Protein AF-A0A1H0G1H6-F1 (afdb_monomer_lite)

Foldseek 3Di:
DPPVVVVVVVVVVVVVVVVVVVVVVVVVVCVVVVVDVDDDDDDDVVVVVVVVVVVVVVVVVVVVVVCVVDVDPPCVDPPPDPPPVVVVVLVVLVVLLVVLVVLLVVCVVVVVCVDPLSVLLNLLSVLSNVLSVLLNLLSVLVPDPQWDFPPPPDPPTDIGGDPPSVVSSVSNVVSPPSCPRNVSSVVSNVSSVVSVVVVVVVVD

Secondary structure (DSSP, 8-state):
--HHHHHHHHHHHHHHHHHHHHHHHHHHHHHHTT--SS------HHHHHHHHHHHHHHHHHHHHHHHHHS----TTS----TTHHHHHHHHHHHHHHHHHHHHHHHHHHTTGGGSHHHHHHHHHHHHHHHHHHHHHHHHHHHTSTTEEEETTTSTT-EEEEPTT-HHHHHHHHHHT-GGGTHHHHHHHHHHHHHHHHHHHHHT-

Radius of gyration: 29.31 Å; chains: 1; bounding box: 70×42×80 Å

Structure (mmCIF, N/CA/C/O backbone):
data_AF-A0A1H0G1H6-F1
#
_entry.id   AF-A0A1H0G1H6-F1
#
loop_
_atom_site.group_PDB
_atom_site.id
_atom_site.type_symbol
_atom_site.label_atom_id
_atom_site.label_alt_id
_atom_site.label_comp_id
_atom_site.label_asym_id
_atom_site.label_entity_id
_atom_site.label_seq_id
_atom_site.pdbx_PDB_ins_code
_atom_site.Cartn_x
_atom_site.Cartn_y
_atom_site.Cartn_z
_atom_site.occupancy
_atom_site.B_iso_or_equiv
_atom_site.auth_seq_id
_atom_site.auth_comp_id
_atom_site.auth_asym_id
_atom_site.auth_atom_id
_atom_site.pdbx_PDB_model_num
ATOM 1 N N . MET A 1 1 ? 32.827 -20.667 -0.570 1.00 47.66 1 MET A N 1
ATOM 2 C CA . MET A 1 1 ? 33.587 -20.731 0.699 1.00 47.66 1 MET A CA 1
ATOM 3 C C . MET A 1 1 ? 34.367 -19.442 1.026 1.00 47.66 1 MET A C 1
ATOM 5 O O . MET A 1 1 ? 34.904 -19.376 2.108 1.00 47.66 1 MET A O 1
ATOM 9 N N . TYR A 1 2 ? 34.357 -18.380 0.198 1.00 46.75 2 TYR A N 1
ATOM 10 C CA . TYR A 1 2 ? 35.190 -17.173 0.420 1.00 46.75 2 TYR A CA 1
ATOM 11 C C . TYR A 1 2 ? 34.506 -15.962 1.100 1.00 46.75 2 TYR A C 1
ATOM 13 O O . TYR A 1 2 ? 35.185 -15.057 1.570 1.00 46.75 2 TYR A O 1
ATOM 21 N N . VAL A 1 3 ? 33.169 -15.915 1.178 1.00 47.62 3 VAL A N 1
ATOM 22 C CA . VAL A 1 3 ? 32.441 -14.714 1.658 1.00 47.62 3 VAL A CA 1
ATOM 23 C C . VAL A 1 3 ? 32.333 -14.650 3.189 1.00 47.62 3 VAL A C 1
ATOM 25 O O . VAL A 1 3 ? 32.357 -13.567 3.770 1.00 47.62 3 VAL A O 1
ATOM 28 N N . LYS A 1 4 ? 32.252 -15.806 3.863 1.00 45.56 4 LYS A N 1
ATOM 29 C CA . LYS A 1 4 ? 32.141 -15.865 5.331 1.00 45.56 4 LYS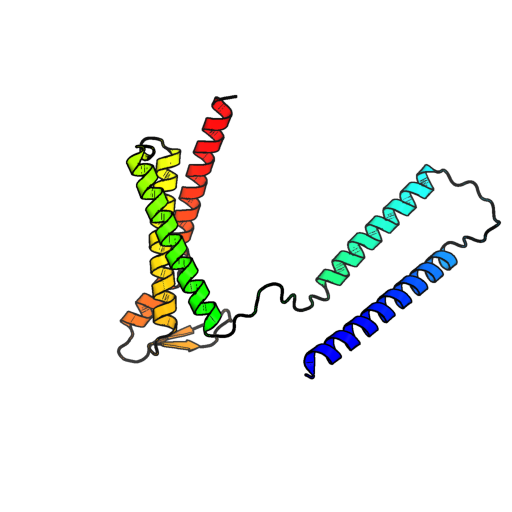 A CA 1
ATOM 30 C C . LYS A 1 4 ? 33.425 -15.401 6.021 1.00 45.56 4 LYS A C 1
ATOM 32 O O . LYS A 1 4 ? 33.346 -14.656 6.994 1.00 45.56 4 LYS A O 1
ATOM 37 N N . ASP A 1 5 ? 34.582 -15.760 5.471 1.00 44.28 5 ASP A N 1
ATOM 38 C CA . ASP A 1 5 ? 35.879 -15.431 6.069 1.00 44.28 5 ASP A CA 1
ATOM 39 C C . ASP A 1 5 ? 36.209 -13.936 5.934 1.00 44.28 5 ASP A C 1
ATOM 41 O O . ASP A 1 5 ? 36.705 -13.323 6.879 1.00 44.28 5 ASP A O 1
ATOM 45 N N . ALA A 1 6 ? 35.827 -13.309 4.813 1.00 46.91 6 ALA A N 1
ATOM 46 C CA . ALA A 1 6 ? 35.980 -11.867 4.595 1.00 46.91 6 ALA A CA 1
ATOM 47 C C . ALA A 1 6 ? 35.071 -11.016 5.507 1.00 46.91 6 ALA A C 1
ATOM 49 O O . ALA A 1 6 ? 35.474 -9.946 5.973 1.00 46.91 6 ALA A O 1
ATOM 50 N N . LEU A 1 7 ? 33.857 -11.497 5.801 1.00 51.19 7 LEU A N 1
ATOM 51 C CA . LEU A 1 7 ? 32.950 -10.873 6.772 1.00 51.19 7 LEU A CA 1
ATOM 52 C C . LEU A 1 7 ? 33.478 -11.008 8.206 1.00 51.19 7 LEU A C 1
ATOM 54 O O . LEU A 1 7 ? 33.434 -10.044 8.969 1.00 51.19 7 LEU A O 1
ATOM 58 N N . TYR A 1 8 ? 34.023 -12.174 8.560 1.00 47.81 8 TYR A N 1
ATOM 59 C CA . TYR A 1 8 ? 34.565 -12.426 9.896 1.00 47.81 8 TYR A CA 1
ATOM 60 C C . TYR A 1 8 ? 35.828 -11.597 10.181 1.00 47.81 8 TYR A C 1
ATOM 62 O O . TYR A 1 8 ? 35.988 -11.080 11.290 1.00 47.81 8 TYR A O 1
ATOM 70 N N . LEU A 1 9 ? 36.695 -11.406 9.176 1.00 52.31 9 LEU A N 1
ATOM 71 C CA . LEU A 1 9 ? 37.872 -10.536 9.289 1.00 52.31 9 LEU A CA 1
ATOM 72 C C . LEU A 1 9 ? 37.480 -9.065 9.501 1.00 52.31 9 LEU A C 1
ATOM 74 O O . LEU A 1 9 ? 38.024 -8.413 10.392 1.00 52.31 9 LEU A O 1
ATOM 78 N N . ASN A 1 10 ? 36.497 -8.567 8.743 1.00 57.78 10 ASN A N 1
ATOM 79 C CA . ASN A 1 10 ? 36.007 -7.191 8.869 1.00 57.78 10 ASN A CA 1
ATOM 80 C C . ASN A 1 10 ? 35.332 -6.924 10.222 1.00 57.78 10 ASN A C 1
ATOM 82 O O . ASN A 1 10 ? 35.523 -5.860 10.805 1.00 57.78 10 ASN A O 1
ATOM 86 N N . LEU A 1 11 ? 34.580 -7.890 10.758 1.00 52.41 11 LEU A N 1
ATOM 87 C CA . LEU A 1 11 ? 33.962 -7.788 12.086 1.00 52.41 11 LEU A CA 1
ATOM 88 C C . LEU A 1 11 ? 35.003 -7.746 13.210 1.00 52.41 11 LEU A C 1
ATOM 90 O O . LEU A 1 11 ? 34.863 -6.955 14.142 1.00 52.41 11 LEU A O 1
ATOM 94 N N . LYS A 1 12 ? 36.071 -8.548 13.117 1.00 58.78 12 LYS A N 1
ATOM 95 C CA . LYS A 1 12 ? 37.179 -8.502 14.084 1.00 58.78 12 LYS A CA 1
ATOM 96 C C . LYS A 1 12 ? 37.947 -7.185 14.021 1.00 58.78 12 LYS A C 1
ATOM 98 O O . LYS A 1 12 ? 38.215 -6.610 15.072 1.00 58.78 12 LYS A O 1
ATOM 103 N N . GLN A 1 13 ? 38.258 -6.696 12.820 1.00 60.59 13 GLN A N 1
ATOM 104 C CA . GLN A 1 13 ? 38.938 -5.411 12.637 1.00 60.59 13 GLN A CA 1
ATOM 105 C C . GLN A 1 13 ? 38.083 -4.241 13.131 1.00 60.59 13 GLN A C 1
ATOM 107 O O . GLN A 1 13 ? 38.593 -3.362 13.817 1.00 60.59 13 GLN A O 1
ATOM 112 N N . PHE A 1 14 ? 36.775 -4.261 12.862 1.00 54.81 14 PHE A N 1
ATOM 113 C CA . PHE A 1 14 ? 35.851 -3.244 13.359 1.00 54.81 14 PHE A CA 1
ATOM 114 C C . PHE A 1 14 ? 35.732 -3.267 14.887 1.00 54.81 14 PHE A C 1
ATOM 116 O O . PHE A 1 14 ? 35.799 -2.212 15.509 1.00 54.81 14 PHE A O 1
ATOM 123 N N . ASN A 1 15 ? 35.620 -4.448 15.506 1.00 54.81 15 ASN A N 1
ATOM 124 C CA . ASN A 1 15 ? 35.591 -4.560 16.966 1.00 54.81 15 ASN A CA 1
ATOM 125 C C . ASN A 1 15 ? 36.906 -4.107 17.607 1.00 54.81 15 ASN A C 1
ATOM 127 O O . ASN A 1 15 ? 36.865 -3.428 18.626 1.00 54.81 15 ASN A O 1
ATOM 131 N N . GLN A 1 16 ? 38.062 -4.435 17.019 1.00 60.62 16 GLN A N 1
ATOM 132 C CA . GLN A 1 16 ? 39.345 -3.933 17.514 1.00 60.62 16 GLN A CA 1
ATOM 133 C C . GLN A 1 16 ? 39.430 -2.412 17.411 1.00 60.62 16 GLN A C 1
ATOM 135 O O . GLN A 1 16 ? 39.752 -1.779 18.408 1.00 60.62 16 GLN A O 1
ATOM 140 N N . LEU A 1 17 ? 39.076 -1.834 16.259 1.00 55.62 17 LEU A N 1
ATOM 141 C CA . LEU A 1 17 ? 39.088 -0.385 16.061 1.00 55.62 17 LEU A CA 1
ATOM 142 C C . LEU A 1 17 ? 38.123 0.313 17.029 1.00 55.62 17 LEU A C 1
ATOM 144 O O . LEU A 1 17 ? 38.466 1.324 17.629 1.00 55.62 17 LEU A O 1
ATOM 148 N N . PHE A 1 18 ? 36.926 -0.238 17.235 1.00 52.94 18 PHE A N 1
ATOM 149 C CA . PHE A 1 18 ? 35.952 0.311 18.176 1.00 52.94 18 PHE A CA 1
ATOM 150 C C . PHE A 1 18 ? 36.465 0.272 19.623 1.00 52.94 18 PHE A C 1
ATOM 152 O O . PHE A 1 18 ? 36.338 1.261 20.340 1.00 52.94 18 PHE A O 1
ATOM 159 N N . LEU A 1 19 ? 37.087 -0.835 20.041 1.00 56.69 19 LEU A N 1
ATOM 160 C CA . LEU A 1 19 ? 37.645 -0.981 21.387 1.00 56.69 19 LEU A CA 1
ATOM 161 C C . LEU A 1 19 ? 38.859 -0.073 21.618 1.00 56.69 19 LEU A C 1
ATOM 163 O O . LEU A 1 19 ? 38.944 0.533 22.684 1.00 56.69 19 LEU A O 1
ATOM 167 N N . THR A 1 20 ? 39.757 0.081 20.638 1.00 57.62 20 THR A N 1
ATOM 168 C CA . THR A 1 20 ? 40.908 0.994 20.759 1.00 57.62 20 THR A CA 1
ATOM 169 C C . THR A 1 20 ? 40.456 2.447 20.808 1.00 57.62 20 THR A C 1
ATOM 171 O O . THR A 1 20 ? 40.866 3.175 21.703 1.00 57.62 20 THR A O 1
ATOM 174 N N . THR A 1 21 ? 39.526 2.850 19.936 1.00 59.50 21 THR A N 1
ATOM 175 C CA . THR A 1 21 ? 39.004 4.228 19.927 1.00 59.50 21 THR A CA 1
ATOM 176 C C . THR A 1 21 ? 38.244 4.542 21.220 1.00 59.50 21 THR A C 1
ATOM 178 O O . THR A 1 21 ? 38.326 5.652 21.742 1.00 59.50 21 THR A O 1
ATOM 181 N N . HIS A 1 22 ? 37.523 3.562 21.780 1.00 61.12 22 HIS A N 1
ATOM 182 C CA . HIS A 1 22 ? 36.839 3.728 23.061 1.00 61.12 22 HIS A CA 1
ATOM 183 C C . HIS A 1 22 ? 37.835 3.839 24.225 1.00 61.12 22 HIS A C 1
ATOM 185 O O . HIS A 1 22 ? 37.645 4.698 25.085 1.00 61.12 22 HIS A O 1
ATOM 191 N N . GLN A 1 23 ? 38.893 3.024 24.262 1.00 65.19 23 GLN A N 1
ATOM 192 C CA . GLN A 1 23 ? 39.910 3.096 25.314 1.00 65.19 23 GLN A CA 1
ATOM 193 C C . GLN A 1 23 ? 40.686 4.418 25.252 1.00 65.19 23 GLN A C 1
ATOM 195 O O . GLN A 1 23 ? 40.773 5.113 26.257 1.00 65.19 23 GLN A O 1
ATOM 200 N N . GLU A 1 24 ? 41.124 4.836 24.063 1.00 66.25 24 GLU A N 1
ATOM 201 C CA . GLU A 1 24 ? 41.807 6.120 23.860 1.00 66.25 24 GLU A CA 1
ATOM 202 C C . GLU A 1 24 ? 40.911 7.310 24.227 1.00 66.25 24 GLU A C 1
ATOM 204 O O . GLU A 1 24 ? 41.376 8.285 24.814 1.00 66.25 24 GLU A O 1
ATOM 209 N N . SER A 1 25 ? 39.605 7.224 23.947 1.00 55.69 25 SER A N 1
ATOM 210 C CA . SER A 1 25 ? 38.653 8.260 24.357 1.00 55.69 25 SER A CA 1
ATOM 211 C C . SER A 1 25 ? 38.461 8.323 25.877 1.00 55.69 25 SER A C 1
ATOM 213 O O . SER A 1 25 ? 38.309 9.416 26.419 1.00 55.69 25 SER A O 1
ATOM 215 N N . LEU A 1 26 ? 38.506 7.182 26.577 1.00 58.97 26 LEU A N 1
ATOM 216 C CA . LEU A 1 26 ? 38.434 7.132 28.038 1.00 58.97 26 LEU A CA 1
ATOM 217 C C . LEU A 1 26 ? 39.711 7.682 28.671 1.00 58.97 26 LEU A C 1
ATOM 219 O O . LEU A 1 26 ? 39.610 8.515 29.567 1.00 58.97 26 LEU A O 1
ATOM 223 N N . ASP A 1 27 ? 40.877 7.295 28.156 1.00 63.78 27 ASP A N 1
ATOM 224 C CA . ASP A 1 27 ? 42.178 7.768 28.633 1.00 63.78 27 ASP A CA 1
ATOM 225 C C . ASP A 1 27 ? 42.328 9.282 28.392 1.00 63.78 27 ASP A C 1
ATOM 227 O O . ASP A 1 27 ? 42.766 10.022 29.277 1.00 63.78 27 ASP A O 1
ATOM 231 N N . PHE A 1 28 ? 41.863 9.787 27.241 1.00 63.41 28 PHE A N 1
ATOM 232 C CA . PHE A 1 28 ? 41.806 11.222 26.950 1.00 63.41 28 PHE A CA 1
ATOM 233 C C . PHE A 1 28 ? 40.860 11.962 27.899 1.00 63.41 28 PHE A C 1
ATOM 235 O O . PHE A 1 28 ? 41.233 13.004 28.427 1.00 63.41 28 PHE A O 1
ATOM 242 N N . ILE A 1 29 ? 39.666 11.428 28.178 1.00 53.19 29 ILE A N 1
ATOM 243 C CA . ILE A 1 29 ? 38.733 12.016 29.153 1.00 53.19 29 ILE A CA 1
ATOM 244 C C . ILE A 1 29 ? 39.350 12.021 30.560 1.00 53.19 29 ILE A C 1
ATOM 246 O O . ILE A 1 29 ? 39.242 13.021 31.265 1.00 53.19 29 ILE A O 1
ATOM 250 N N . GLN A 1 30 ? 40.038 10.955 30.967 1.00 58.25 30 GLN A N 1
ATOM 251 C CA . GLN A 1 30 ? 40.715 10.879 32.265 1.00 58.25 30 GLN A CA 1
ATOM 252 C C . GLN A 1 30 ? 41.839 11.911 32.392 1.00 58.25 30 GLN A C 1
ATOM 254 O O . GLN A 1 30 ? 41.990 12.527 33.447 1.00 58.25 30 GLN A O 1
ATOM 259 N N . THR A 1 31 ? 42.561 12.145 31.296 1.00 57.75 31 THR A N 1
ATOM 260 C CA . THR A 1 31 ? 43.636 13.140 31.204 1.00 57.75 31 THR A CA 1
ATOM 261 C C . THR A 1 31 ? 43.085 14.570 31.157 1.00 57.75 31 THR A C 1
ATOM 263 O O . THR A 1 31 ? 43.617 15.461 31.808 1.00 57.75 31 THR A O 1
ATOM 266 N N . LEU A 1 32 ? 41.982 14.806 30.437 1.00 49.34 32 LEU A N 1
ATOM 267 C CA . LEU A 1 32 ? 41.356 16.127 30.288 1.00 49.34 32 LEU A CA 1
ATOM 268 C C . LEU A 1 32 ? 40.665 16.606 31.577 1.00 49.34 32 LEU A C 1
ATOM 270 O O . LEU A 1 32 ? 40.511 17.808 31.783 1.00 49.34 32 LEU A O 1
ATOM 274 N N . PHE A 1 33 ? 40.227 15.675 32.431 1.00 56.03 33 PHE A N 1
ATOM 275 C CA . PHE A 1 33 ? 39.554 15.967 33.700 1.00 56.03 33 PHE A CA 1
ATOM 276 C C . PHE A 1 33 ? 40.461 15.882 34.934 1.00 56.03 33 PHE A C 1
ATOM 278 O O . PHE A 1 33 ? 39.957 16.087 36.038 1.00 56.03 33 PHE A O 1
ATOM 285 N N . ASP A 1 34 ? 41.758 15.606 34.755 1.00 51.03 34 ASP A N 1
ATOM 286 C CA . ASP A 1 34 ? 42.781 15.557 35.809 1.00 51.03 34 ASP A CA 1
ATOM 287 C C . ASP A 1 34 ? 42.285 14.850 37.089 1.00 51.03 34 ASP A C 1
ATOM 289 O O . ASP A 1 34 ? 42.442 15.319 38.220 1.00 51.03 34 ASP A O 1
ATOM 293 N N . LEU A 1 35 ? 41.629 13.696 36.904 1.00 49.84 35 LEU A N 1
ATOM 294 C CA . LEU A 1 35 ? 41.198 12.814 37.992 1.00 49.84 35 LEU A CA 1
ATOM 295 C C . LEU A 1 35 ? 42.416 12.048 38.523 1.00 49.84 35 LEU A C 1
ATOM 297 O O . LEU A 1 35 ? 42.494 10.822 38.452 1.00 49.84 35 LEU A O 1
ATOM 301 N N . THR A 1 36 ? 43.394 12.782 39.049 1.00 43.75 36 THR A N 1
ATOM 302 C CA . THR A 1 36 ? 44.421 12.206 39.912 1.00 43.75 36 THR A CA 1
ATOM 303 C C . THR A 1 36 ? 43.739 11.603 41.150 1.00 43.75 36 THR A C 1
ATOM 305 O O . THR A 1 36 ? 42.750 12.155 41.640 1.00 43.75 36 THR A O 1
ATOM 308 N N . PRO A 1 37 ? 44.237 10.486 41.716 1.00 39.88 37 PRO A N 1
ATOM 309 C CA . PRO A 1 37 ? 43.603 9.862 42.879 1.00 39.88 37 PRO A CA 1
ATOM 310 C C . PRO A 1 37 ? 43.642 10.717 44.155 1.00 39.88 37 PRO A C 1
ATOM 312 O O . PRO A 1 37 ? 43.077 10.307 45.161 1.00 39.88 37 PRO A O 1
ATOM 315 N N . ASN A 1 38 ? 44.310 11.876 44.151 1.00 44.84 38 ASN A N 1
ATOM 316 C CA . ASN A 1 38 ? 44.505 12.714 45.329 1.00 44.84 38 ASN A CA 1
ATOM 317 C C . ASN A 1 38 ? 44.563 14.201 44.941 1.00 44.84 38 ASN A C 1
ATOM 319 O O . ASN A 1 38 ? 45.626 14.708 44.596 1.00 44.84 38 ASN A O 1
ATOM 323 N N . GLY A 1 39 ? 43.442 14.917 45.052 1.00 35.00 39 GLY A N 1
ATOM 324 C CA . GLY A 1 39 ? 43.422 16.367 44.845 1.00 35.00 39 GLY A CA 1
ATOM 325 C C . GLY A 1 39 ? 42.060 17.000 45.114 1.00 35.00 39 GLY A C 1
ATOM 326 O O . GLY A 1 39 ? 41.166 16.963 44.278 1.00 35.00 39 GLY A O 1
ATOM 327 N N . TYR A 1 40 ? 41.898 1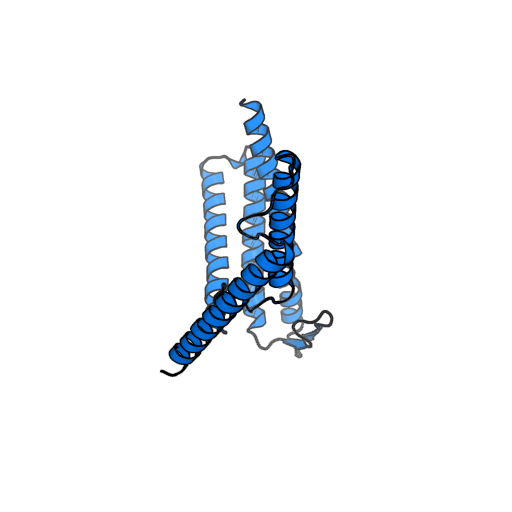7.575 46.304 1.00 44.09 40 TYR A N 1
ATOM 328 C CA . TYR A 1 40 ? 40.724 18.326 46.755 1.00 44.09 40 TYR A CA 1
ATOM 329 C C . TYR A 1 40 ? 40.379 19.510 45.839 1.00 44.09 40 TYR A C 1
ATOM 331 O O . TYR A 1 40 ? 41.253 20.322 45.586 1.00 44.09 40 TYR A O 1
ATOM 339 N N . TYR A 1 41 ? 39.094 19.700 45.511 1.00 38.94 41 TYR A N 1
ATOM 340 C CA . TYR A 1 41 ? 38.396 20.995 45.616 1.00 38.94 41 TYR A CA 1
ATOM 341 C C . TYR A 1 41 ? 36.879 20.755 45.655 1.00 38.94 41 TYR A C 1
ATOM 343 O O . TYR A 1 41 ? 36.327 20.013 44.844 1.00 38.94 41 TYR A O 1
ATOM 351 N N . GLY A 1 42 ? 36.199 21.369 46.626 1.00 49.03 42 GLY A N 1
ATOM 352 C CA . GLY A 1 42 ? 34.769 21.192 46.877 1.00 49.03 42 GLY A CA 1
ATOM 353 C C . GLY A 1 42 ? 33.909 21.463 45.642 1.00 49.03 42 GLY A C 1
ATOM 354 O O . GLY A 1 42 ? 33.743 22.606 45.221 1.00 49.03 42 GLY A O 1
ATOM 355 N N . GLN A 1 43 ? 33.317 20.410 45.080 1.00 51.50 43 GLN A N 1
ATOM 356 C CA . GLN A 1 43 ? 32.349 20.531 43.999 1.00 51.50 43 GLN A CA 1
ATOM 357 C C . GLN A 1 43 ? 30.942 20.253 44.519 1.00 51.50 43 GLN A C 1
ATOM 359 O O . GLN A 1 43 ? 30.637 19.180 45.034 1.00 51.50 43 GLN A O 1
ATOM 364 N N . ASN A 1 44 ? 30.066 21.246 44.359 1.00 51.69 44 ASN A N 1
ATOM 365 C CA . ASN A 1 44 ? 28.638 21.125 44.622 1.00 51.69 44 ASN A CA 1
ATOM 366 C C . ASN A 1 44 ? 28.081 19.914 43.838 1.00 51.69 44 ASN A C 1
ATOM 368 O O . ASN A 1 44 ? 28.151 19.921 42.602 1.00 51.69 44 ASN A O 1
ATOM 372 N N . PRO A 1 45 ? 27.509 18.893 44.504 1.00 56.53 45 PRO A N 1
ATOM 373 C CA . PRO A 1 45 ? 27.122 17.631 43.867 1.00 56.53 45 PRO A CA 1
ATOM 374 C C . PRO A 1 45 ? 26.095 17.823 42.741 1.00 56.53 45 PRO A C 1
ATOM 376 O O . PRO A 1 45 ? 26.033 17.025 41.806 1.00 56.53 45 PRO A O 1
ATOM 379 N N . LYS A 1 46 ? 25.329 18.925 42.763 1.00 55.69 46 LYS A N 1
ATOM 380 C CA . LYS A 1 46 ? 24.410 19.285 41.673 1.00 55.69 46 LYS A CA 1
ATOM 381 C C . LYS A 1 46 ? 25.138 19.697 40.386 1.00 55.69 46 LYS A C 1
ATOM 383 O O . LYS A 1 46 ? 24.663 19.368 39.303 1.00 55.69 46 LYS A O 1
ATOM 388 N N . LYS A 1 47 ? 26.288 20.375 40.490 1.00 56.66 47 LYS A N 1
ATOM 389 C CA . LYS A 1 47 ? 27.076 20.852 39.338 1.00 56.66 47 LYS A CA 1
ATOM 390 C C . LYS A 1 47 ? 27.801 19.693 38.647 1.00 56.66 47 LYS A C 1
ATOM 392 O O . LYS A 1 47 ? 27.740 19.591 37.428 1.00 56.66 47 LYS A O 1
ATOM 397 N N . SER A 1 48 ? 28.367 18.766 39.425 1.00 64.62 48 SER A N 1
ATOM 398 C CA . SER A 1 48 ? 28.975 17.528 38.907 1.00 64.62 48 SER A CA 1
ATOM 399 C C . SER A 1 48 ? 27.950 16.651 38.167 1.00 64.62 48 SER A C 1
ATOM 401 O O . SER A 1 48 ? 28.192 16.200 37.046 1.00 64.62 48 SER A O 1
ATOM 403 N N . ARG A 1 49 ? 26.734 16.513 38.718 1.00 69.38 49 ARG A N 1
ATOM 404 C CA . ARG A 1 49 ? 25.642 15.765 38.072 1.00 69.38 49 ARG A CA 1
ATOM 405 C C . ARG A 1 49 ? 25.166 16.403 36.761 1.00 69.38 49 ARG A C 1
ATOM 407 O O . ARG A 1 49 ? 24.844 15.683 35.819 1.00 69.38 49 ARG A O 1
ATOM 414 N N . ALA A 1 50 ? 25.123 17.734 36.695 1.00 71.25 50 ALA A N 1
ATOM 415 C CA . ALA A 1 50 ? 24.746 18.463 35.485 1.00 71.25 50 ALA A CA 1
ATOM 416 C C . ALA A 1 50 ? 25.773 18.277 34.355 1.00 71.25 50 ALA A C 1
ATOM 418 O O . ALA A 1 50 ? 25.381 18.017 33.220 1.00 71.25 50 ALA A O 1
ATOM 419 N N . VAL A 1 51 ? 27.072 18.326 34.675 1.00 73.75 51 VAL A N 1
ATOM 420 C CA . VAL A 1 51 ? 28.155 18.088 33.704 1.00 73.75 51 VAL A CA 1
ATOM 421 C C . VAL A 1 51 ? 28.108 16.654 33.169 1.00 73.75 51 VAL A C 1
ATOM 423 O O . VAL A 1 51 ? 28.167 16.453 31.959 1.00 73.75 51 VAL A O 1
ATOM 426 N N . HIS A 1 52 ? 27.886 15.661 34.037 1.00 73.94 52 HIS A N 1
ATOM 427 C CA . HIS A 1 52 ? 27.731 14.259 33.622 1.00 73.94 52 HIS A CA 1
ATOM 428 C C . HIS A 1 52 ? 26.555 14.047 32.660 1.00 73.94 52 HIS A C 1
ATOM 430 O O . HIS A 1 52 ? 26.676 13.355 31.650 1.00 73.94 52 HIS A O 1
ATOM 436 N N . ASN A 1 53 ? 25.410 14.675 32.943 1.00 79.19 53 ASN A N 1
ATOM 437 C CA . ASN A 1 53 ? 24.237 14.599 32.073 1.00 79.19 53 ASN A CA 1
ATOM 438 C C . ASN A 1 53 ? 24.473 15.301 30.727 1.00 79.19 53 ASN A C 1
ATOM 440 O O . ASN A 1 53 ? 24.040 14.793 29.695 1.00 79.19 53 ASN A O 1
ATOM 444 N N . MET A 1 54 ? 25.183 16.433 30.727 1.00 80.81 54 MET A N 1
ATOM 445 C CA . MET A 1 54 ? 25.540 17.169 29.513 1.00 80.81 54 MET A CA 1
ATOM 446 C C . MET A 1 54 ? 26.468 16.347 28.609 1.00 80.81 54 MET A C 1
ATOM 448 O O . MET A 1 54 ? 26.243 16.284 27.404 1.00 80.81 54 MET A O 1
ATOM 452 N N . LEU A 1 55 ? 27.453 15.652 29.185 1.00 84.19 55 LEU A N 1
ATOM 453 C CA . LEU A 1 55 ? 28.356 14.766 28.445 1.00 84.19 55 LEU A CA 1
ATOM 454 C C . LEU A 1 55 ? 27.624 13.554 27.856 1.00 84.19 55 LEU A C 1
ATOM 456 O O . LEU A 1 55 ? 27.847 13.215 26.696 1.00 84.19 55 LEU A O 1
ATOM 460 N N . LYS A 1 56 ? 26.693 12.942 28.602 1.00 82.19 56 LYS A N 1
ATOM 461 C CA . LYS A 1 56 ? 25.829 11.871 28.072 1.00 82.19 56 LYS A CA 1
ATOM 462 C C . LYS A 1 56 ? 24.975 12.343 26.901 1.00 82.19 56 LYS A C 1
ATOM 464 O O . LYS A 1 56 ? 24.827 11.618 25.923 1.00 82.19 56 LYS A O 1
ATOM 469 N N . LEU A 1 57 ? 24.413 13.545 27.013 1.00 85.38 57 LEU A N 1
ATOM 470 C CA . LEU A 1 57 ? 23.582 14.133 25.971 1.00 85.38 57 LEU A CA 1
ATOM 471 C C . LEU A 1 57 ? 24.410 14.420 24.712 1.00 85.38 57 LEU A C 1
ATOM 473 O O . LEU A 1 57 ? 24.000 14.053 23.615 1.00 85.38 57 LEU A O 1
ATOM 477 N N . LEU A 1 58 ? 25.599 15.003 24.881 1.00 90.50 58 LEU A N 1
ATOM 478 C CA . LEU A 1 58 ? 26.536 15.249 23.789 1.00 90.50 58 LEU A CA 1
ATOM 479 C C . LEU A 1 58 ? 26.935 13.940 23.099 1.00 90.50 58 LEU A C 1
ATOM 481 O O . LEU A 1 58 ? 26.822 13.857 21.884 1.00 90.50 58 LEU A O 1
ATOM 485 N N . TYR A 1 59 ? 27.310 12.908 23.864 1.00 89.06 59 TYR A N 1
ATOM 486 C CA . TYR A 1 59 ? 27.660 11.588 23.330 1.00 89.06 59 TYR A CA 1
ATOM 487 C C . TYR A 1 59 ? 26.496 10.933 22.573 1.00 89.06 59 TYR A C 1
ATOM 489 O O . TYR A 1 59 ? 26.690 10.335 21.517 1.00 89.06 59 TYR A O 1
ATOM 497 N N . PHE A 1 60 ? 25.268 11.063 23.079 1.00 89.00 60 PHE A N 1
ATOM 498 C CA . PHE A 1 60 ? 24.073 10.558 22.406 1.00 89.00 60 PHE A CA 1
ATOM 499 C C . PHE A 1 60 ? 23.850 11.253 21.056 1.00 89.00 60 PHE A C 1
ATOM 501 O O . PHE A 1 60 ? 23.688 10.582 20.038 1.00 89.00 60 PHE A O 1
ATOM 508 N N . PHE A 1 61 ? 23.904 12.588 21.022 1.00 89.62 61 PHE A N 1
ATOM 509 C CA . PHE A 1 61 ? 23.714 13.346 19.785 1.00 89.62 61 PHE A CA 1
ATOM 510 C C . PHE A 1 61 ? 24.846 13.137 18.777 1.00 89.62 61 PHE A C 1
ATOM 512 O O . PHE A 1 61 ? 24.563 12.989 17.589 1.00 89.62 61 PHE A O 1
ATOM 519 N N . THR A 1 62 ? 26.106 13.068 19.215 1.00 87.00 62 THR A N 1
ATOM 520 C CA . THR A 1 62 ? 27.231 12.766 18.317 1.00 87.00 62 THR A CA 1
ATOM 521 C C . THR A 1 62 ? 27.141 11.346 17.766 1.00 87.00 62 THR A C 1
ATOM 523 O O . THR A 1 62 ? 27.368 11.153 16.576 1.00 87.00 62 THR A O 1
ATOM 526 N N . SER A 1 63 ? 26.720 10.366 18.571 1.00 82.50 63 SER A N 1
ATOM 527 C CA . SER A 1 63 ? 26.483 8.991 18.108 1.00 82.50 63 SER A CA 1
ATOM 528 C C . SER A 1 63 ? 25.390 8.928 17.037 1.00 82.50 63 SER A C 1
ATOM 530 O O . SER A 1 63 ? 25.566 8.268 16.014 1.00 82.50 63 SER A O 1
ATOM 532 N N . ILE A 1 64 ? 24.282 9.656 17.222 1.00 84.00 64 ILE A N 1
ATOM 533 C CA . ILE A 1 64 ? 23.218 9.769 16.211 1.00 84.00 64 ILE A CA 1
ATOM 534 C C . ILE A 1 64 ? 23.748 10.441 14.943 1.00 84.00 64 ILE A C 1
ATOM 536 O O . ILE A 1 64 ? 23.494 9.958 13.843 1.00 84.00 64 ILE A O 1
ATOM 540 N N . LEU A 1 65 ? 24.507 11.529 15.079 1.00 87.44 65 LEU A N 1
ATOM 541 C CA . LEU A 1 65 ? 25.072 12.252 13.943 1.00 87.44 65 LEU A CA 1
ATOM 542 C C . LEU A 1 65 ? 26.032 11.370 13.127 1.00 87.44 65 LEU A C 1
ATOM 544 O O . LEU A 1 65 ? 25.962 11.366 11.902 1.00 87.44 65 LEU A O 1
ATOM 548 N N . ILE A 1 66 ? 26.868 10.561 13.786 1.00 84.50 66 ILE A N 1
ATOM 549 C CA . ILE A 1 66 ? 27.756 9.589 13.128 1.00 84.50 66 ILE A CA 1
ATOM 550 C C . ILE A 1 66 ? 26.946 8.524 12.371 1.00 84.50 66 ILE A C 1
ATOM 552 O O . ILE A 1 66 ? 27.290 8.196 11.234 1.00 84.50 66 ILE A O 1
ATOM 556 N N . LEU A 1 67 ? 25.854 8.018 12.957 1.00 76.44 67 LEU A N 1
ATOM 557 C CA . LEU A 1 67 ? 24.953 7.067 12.292 1.00 76.44 67 LEU A CA 1
ATOM 558 C C . LEU A 1 67 ? 24.257 7.675 11.064 1.00 76.44 67 LEU A C 1
ATOM 560 O O . LEU A 1 67 ? 24.048 6.974 10.077 1.00 76.44 67 LEU A O 1
ATOM 564 N N . LEU A 1 68 ? 23.921 8.967 11.106 1.00 79.00 68 LEU A N 1
ATOM 565 C CA . LEU A 1 68 ? 23.293 9.679 9.990 1.00 79.00 68 LEU A CA 1
ATOM 566 C C . LEU A 1 68 ? 24.278 10.003 8.857 1.00 79.00 68 LEU A C 1
ATOM 568 O O . LEU A 1 68 ? 23.887 9.978 7.694 1.00 79.00 68 LEU A O 1
ATOM 572 N N . ILE A 1 69 ? 25.540 10.305 9.179 1.00 87.12 69 ILE A N 1
ATOM 573 C CA . ILE A 1 69 ? 26.565 10.693 8.191 1.00 87.12 69 ILE A CA 1
ATOM 574 C C . ILE A 1 69 ? 27.170 9.474 7.486 1.00 87.12 69 ILE A C 1
ATOM 576 O O . ILE A 1 69 ? 27.624 9.585 6.349 1.00 87.12 69 ILE A O 1
ATOM 580 N N . ASN A 1 70 ? 27.158 8.302 8.123 1.00 69.38 70 ASN A N 1
ATOM 581 C CA . ASN A 1 70 ? 27.672 7.069 7.536 1.00 69.38 70 ASN A CA 1
ATOM 582 C C . ASN A 1 70 ? 26.565 6.010 7.425 1.00 69.38 70 ASN A C 1
ATOM 584 O O . ASN A 1 70 ? 26.610 5.001 8.143 1.00 69.38 70 ASN A O 1
ATOM 588 N N . PRO A 1 71 ? 25.557 6.221 6.551 1.00 66.06 71 PRO A N 1
ATOM 589 C CA . PRO A 1 71 ? 24.543 5.215 6.300 1.00 66.06 71 PRO A CA 1
ATOM 590 C C . PRO A 1 71 ? 25.217 4.027 5.609 1.00 66.06 71 PRO A C 1
ATOM 592 O O . PRO A 1 71 ? 25.345 3.969 4.387 1.00 66.06 71 PRO A O 1
ATOM 595 N N . LYS A 1 72 ? 25.670 3.048 6.395 1.00 60.06 72 LYS A N 1
ATOM 596 C CA . LYS A 1 72 ? 26.003 1.737 5.844 1.00 60.06 72 LYS A CA 1
ATOM 597 C C . LYS A 1 72 ? 24.728 1.156 5.250 1.00 60.06 72 LYS A C 1
ATOM 599 O O . LYS A 1 72 ? 23.655 1.306 5.831 1.00 60.06 72 LYS A O 1
ATOM 604 N N . LEU A 1 73 ? 24.863 0.482 4.109 1.00 52.81 73 LEU A N 1
ATOM 605 C CA . LEU A 1 73 ? 23.777 -0.238 3.455 1.00 52.81 73 LEU A CA 1
ATOM 606 C C . LEU A 1 73 ? 23.154 -1.216 4.464 1.00 52.81 73 LEU A C 1
ATOM 608 O O . LEU A 1 73 ? 23.681 -2.300 4.715 1.00 52.81 73 LEU A O 1
ATOM 612 N N . CYS A 1 74 ? 22.062 -0.803 5.102 1.00 52.41 74 CYS A N 1
ATOM 613 C CA . CYS A 1 74 ? 21.318 -1.638 6.023 1.00 52.41 74 CYS A CA 1
ATOM 614 C C . CYS A 1 74 ? 20.503 -2.599 5.161 1.00 52.41 74 CYS A C 1
ATOM 616 O O . CYS A 1 74 ? 19.377 -2.302 4.767 1.00 52.41 74 CYS A O 1
ATOM 618 N N . LEU A 1 75 ? 21.106 -3.743 4.827 1.00 48.72 75 LEU A N 1
ATOM 619 C CA . LEU A 1 75 ? 20.479 -4.870 4.127 1.00 48.72 75 LEU A CA 1
ATOM 620 C C . LEU A 1 75 ? 19.441 -5.578 5.030 1.00 48.72 75 LEU A C 1
ATOM 622 O O . LEU A 1 75 ? 19.416 -6.800 5.126 1.00 48.72 75 LEU A O 1
ATOM 626 N N . ALA A 1 76 ? 18.622 -4.814 5.758 1.00 50.97 76 ALA A N 1
ATOM 627 C CA . ALA A 1 76 ? 17.566 -5.322 6.634 1.00 50.97 76 ALA A CA 1
ATOM 628 C C . ALA A 1 76 ? 16.290 -5.691 5.861 1.00 50.97 76 ALA A C 1
ATOM 630 O O . ALA 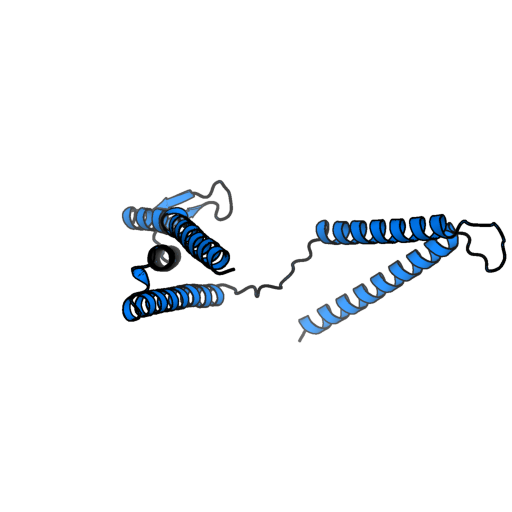A 1 76 ? 15.414 -6.362 6.398 1.00 50.97 76 ALA A O 1
ATOM 631 N N . THR A 1 77 ? 16.194 -5.293 4.593 1.00 42.16 77 THR A N 1
ATOM 632 C CA . THR A 1 77 ? 15.244 -5.869 3.644 1.00 42.16 77 THR A CA 1
ATOM 633 C C . THR A 1 77 ? 16.036 -6.757 2.698 1.00 42.16 77 THR A C 1
ATOM 635 O O . THR A 1 77 ? 17.067 -6.353 2.158 1.00 42.16 77 THR A O 1
ATOM 638 N N . GLN A 1 78 ? 15.608 -8.010 2.565 1.00 46.53 78 GLN A N 1
ATOM 639 C CA . GLN A 1 78 ? 16.192 -8.939 1.611 1.00 46.53 78 GLN A CA 1
ATOM 640 C C . GLN A 1 78 ? 16.155 -8.272 0.231 1.00 46.53 78 GLN A C 1
ATOM 642 O O . GLN A 1 78 ? 15.086 -7.892 -0.246 1.00 46.53 78 GLN A O 1
ATOM 647 N N . VAL A 1 79 ? 17.324 -8.094 -0.394 1.00 48.12 79 VAL A N 1
ATOM 648 C CA . VAL A 1 79 ? 17.411 -7.676 -1.795 1.00 48.12 79 VAL A CA 1
ATOM 649 C C . VAL A 1 79 ? 16.895 -8.859 -2.596 1.00 48.12 79 VAL A C 1
ATOM 651 O O . VAL A 1 79 ? 17.654 -9.748 -2.971 1.00 48.12 79 VAL A O 1
ATOM 654 N N . HIS A 1 80 ? 15.581 -8.947 -2.771 1.00 51.66 80 HIS A N 1
ATOM 655 C CA . HIS A 1 80 ? 15.038 -9.896 -3.715 1.00 51.66 80 HIS A CA 1
ATOM 656 C C . HIS A 1 80 ? 15.440 -9.391 -5.096 1.00 51.66 80 HIS A C 1
ATOM 658 O O . HIS A 1 80 ? 14.908 -8.399 -5.596 1.00 51.66 80 HIS A O 1
ATOM 664 N N . SER A 1 81 ? 16.430 -10.045 -5.693 1.00 58.00 81 SER A N 1
ATOM 665 C CA . SER A 1 81 ? 16.728 -9.870 -7.104 1.00 58.00 81 SER A CA 1
ATOM 666 C C . SER A 1 81 ? 15.490 -10.212 -7.932 1.00 58.00 81 SER A C 1
ATOM 668 O O . SER A 1 81 ? 14.666 -11.050 -7.548 1.00 58.00 81 SER A O 1
ATOM 670 N N . HIS A 1 82 ? 15.369 -9.578 -9.097 1.00 62.50 82 HIS A N 1
ATOM 671 C CA . HIS A 1 82 ? 14.452 -10.038 -10.131 1.00 62.50 82 HIS A CA 1
ATOM 672 C C . HIS A 1 82 ? 14.742 -11.533 -10.392 1.00 62.50 82 HIS A C 1
ATOM 674 O O . HIS A 1 82 ? 15.916 -11.866 -10.575 1.00 62.50 82 HIS A O 1
ATOM 680 N N . PRO A 1 83 ? 13.756 -12.452 -10.360 1.00 76.44 83 PRO A N 1
ATOM 681 C CA . PRO A 1 83 ? 12.301 -12.244 -10.347 1.00 76.44 83 PRO A CA 1
ATOM 682 C C . PRO A 1 83 ? 11.584 -12.545 -9.007 1.00 76.44 83 PRO A C 1
ATOM 684 O O . PRO A 1 83 ? 10.382 -12.318 -8.894 1.00 76.44 83 PRO A O 1
ATOM 687 N N . GLU A 1 84 ? 12.271 -13.059 -7.983 1.00 81.19 84 GLU A N 1
ATOM 688 C CA . GLU A 1 84 ? 11.639 -13.576 -6.750 1.00 81.19 84 GLU A CA 1
ATOM 689 C C . GLU A 1 84 ? 10.829 -12.511 -5.999 1.00 81.19 84 GLU A C 1
ATOM 691 O O . GLU A 1 84 ? 9.707 -12.764 -5.556 1.00 81.19 84 GLU A O 1
ATOM 696 N N . GLY A 1 85 ? 11.372 -11.294 -5.909 1.00 82.25 85 GLY A N 1
ATOM 697 C CA . GLY A 1 85 ? 10.725 -10.178 -5.216 1.00 82.25 85 GLY A CA 1
ATOM 698 C C . GLY A 1 85 ? 9.435 -9.745 -5.891 1.00 82.25 85 GLY A C 1
ATOM 699 O O . GLY A 1 85 ? 8.457 -9.440 -5.213 1.00 82.25 85 GLY A O 1
ATOM 700 N N . LEU A 1 86 ? 9.410 -9.793 -7.225 1.00 84.12 86 LEU A N 1
ATOM 701 C CA . LEU A 1 86 ? 8.222 -9.488 -8.008 1.00 84.12 86 LEU A CA 1
ATOM 702 C C . LEU A 1 86 ? 7.116 -10.512 -7.726 1.00 84.12 86 LEU A C 1
ATOM 704 O O . LEU A 1 86 ? 5.984 -10.114 -7.473 1.00 84.12 86 LEU A O 1
ATOM 708 N N . TYR A 1 87 ? 7.430 -11.811 -7.692 1.00 88.56 87 TYR A N 1
ATOM 709 C CA . TYR A 1 87 ? 6.428 -12.840 -7.392 1.00 88.56 87 TYR A CA 1
ATOM 710 C C . TYR A 1 87 ? 5.837 -12.691 -5.991 1.00 88.56 87 TYR A C 1
ATOM 712 O O . TYR A 1 87 ? 4.618 -12.729 -5.833 1.00 88.56 87 TYR A O 1
ATOM 720 N N . VAL A 1 88 ? 6.678 -12.485 -4.974 1.00 90.94 88 VAL A N 1
ATOM 721 C CA . VAL A 1 88 ? 6.204 -12.297 -3.594 1.00 90.94 88 VAL A CA 1
ATOM 722 C C . VAL A 1 88 ? 5.370 -11.019 -3.473 1.00 90.94 88 VAL A C 1
ATOM 724 O O . VAL A 1 88 ? 4.330 -11.028 -2.817 1.00 90.94 88 VAL A O 1
ATOM 727 N N . HIS A 1 89 ? 5.770 -9.940 -4.148 1.00 89.69 89 HIS A N 1
ATOM 728 C CA . HIS A 1 89 ? 5.018 -8.688 -4.175 1.00 89.69 89 HIS A CA 1
ATOM 729 C C . HIS A 1 89 ? 3.641 -8.849 -4.838 1.00 89.69 89 HIS A C 1
ATOM 731 O O . HIS A 1 89 ? 2.626 -8.449 -4.271 1.00 89.69 89 HIS A O 1
ATOM 737 N N . GLN A 1 90 ? 3.579 -9.527 -5.987 1.00 91.00 90 GLN A N 1
ATOM 738 C CA . GLN A 1 90 ? 2.319 -9.860 -6.656 1.00 91.00 90 GLN A CA 1
ATOM 739 C C . GLN A 1 90 ? 1.415 -10.722 -5.766 1.00 91.00 90 GLN A C 1
ATOM 741 O O . GLN A 1 90 ? 0.226 -10.437 -5.616 1.00 91.00 90 GLN A O 1
ATOM 746 N N . LEU A 1 91 ? 1.973 -11.742 -5.107 1.00 94.00 91 LEU A N 1
ATOM 747 C CA . LEU A 1 91 ? 1.234 -12.573 -4.155 1.00 94.00 91 LEU A CA 1
ATOM 748 C C . LEU A 1 91 ? 0.703 -11.765 -2.964 1.00 94.00 91 LEU A C 1
ATOM 750 O O . LEU A 1 91 ? -0.406 -12.035 -2.500 1.00 94.00 91 LEU A O 1
ATOM 754 N N . ALA A 1 92 ? 1.442 -10.756 -2.495 1.00 95.06 92 ALA A N 1
ATOM 755 C CA . ALA A 1 92 ? 0.975 -9.863 -1.440 1.00 95.06 92 ALA A CA 1
ATOM 756 C C . ALA A 1 92 ? -0.271 -9.072 -1.875 1.00 95.06 92 ALA A C 1
ATOM 758 O O . ALA A 1 92 ? -1.230 -9.001 -1.104 1.00 95.06 92 ALA A O 1
ATOM 759 N N . HIS A 1 93 ? -0.315 -8.563 -3.112 1.00 95.50 93 HIS A N 1
ATOM 760 C CA . HIS A 1 93 ? -1.511 -7.909 -3.655 1.00 95.50 93 HIS A CA 1
ATOM 761 C C . HIS A 1 93 ? -2.713 -8.857 -3.717 1.00 95.50 93 HIS A C 1
ATOM 763 O O . HIS A 1 93 ? -3.803 -8.511 -3.255 1.00 95.50 93 HIS A O 1
ATOM 769 N N . PHE A 1 94 ? -2.523 -10.086 -4.210 1.00 97.00 94 PHE A N 1
ATOM 770 C CA . PHE A 1 94 ? -3.586 -11.097 -4.228 1.00 97.00 94 PHE A CA 1
ATOM 771 C C . PHE A 1 94 ? -4.110 -11.411 -2.825 1.00 97.00 94 PHE A C 1
ATOM 773 O O . PHE A 1 94 ? -5.323 -11.422 -2.595 1.00 97.00 94 PHE A O 1
ATOM 780 N N . PHE A 1 95 ? -3.212 -11.631 -1.866 1.00 97.94 95 PHE A N 1
ATOM 781 C CA . PHE A 1 95 ? -3.590 -11.897 -0.483 1.00 97.94 95 PHE A CA 1
ATOM 782 C C . PHE A 1 95 ? -4.339 -10.712 0.146 1.00 97.94 95 PHE A C 1
ATOM 784 O O . PHE A 1 95 ? -5.325 -10.899 0.870 1.00 97.94 95 PHE A O 1
ATOM 791 N N . PHE A 1 96 ? -3.923 -9.483 -0.165 1.00 97.44 96 PHE A N 1
ATOM 792 C CA . PHE A 1 96 ? -4.597 -8.272 0.286 1.00 97.44 96 PHE A CA 1
ATOM 793 C C . PHE A 1 96 ? -6.022 -8.178 -0.277 1.00 97.44 96 PHE A C 1
ATOM 795 O O . PHE A 1 96 ? -6.965 -7.930 0.478 1.00 97.44 96 PHE A O 1
ATOM 802 N N . ILE A 1 97 ? -6.210 -8.446 -1.575 1.00 98.31 97 ILE A N 1
ATOM 803 C CA . ILE A 1 97 ? -7.536 -8.496 -2.212 1.00 98.31 97 ILE A CA 1
ATOM 804 C C . ILE A 1 97 ? -8.432 -9.508 -1.496 1.00 98.31 97 ILE A C 1
ATOM 806 O O . ILE A 1 97 ? -9.544 -9.162 -1.094 1.00 98.31 97 ILE A O 1
ATOM 810 N N . LEU A 1 98 ? -7.949 -10.736 -1.278 1.00 98.31 98 LEU A N 1
ATOM 811 C CA . LEU A 1 98 ? -8.708 -11.782 -0.583 1.00 98.31 98 LEU A CA 1
ATOM 812 C C . LEU A 1 98 ? -9.109 -11.355 0.833 1.00 98.31 98 LEU A C 1
ATOM 814 O O . LEU A 1 98 ? -10.245 -11.586 1.261 1.00 98.31 98 LEU A O 1
ATOM 818 N N . SER A 1 99 ? -8.206 -10.679 1.541 1.00 98.25 99 SER A N 1
ATOM 819 C CA . SER A 1 99 ? -8.460 -10.143 2.878 1.00 98.25 99 SER A CA 1
ATOM 820 C C . SER A 1 99 ? -9.561 -9.078 2.863 1.00 98.25 99 SER A C 1
ATOM 822 O O . SER A 1 99 ? -10.485 -9.130 3.677 1.00 98.25 99 SER A O 1
ATOM 824 N N . MET A 1 100 ? -9.528 -8.149 1.905 1.00 98.31 100 MET A N 1
ATOM 825 C CA . MET A 1 100 ? -10.552 -7.108 1.762 1.00 98.31 100 MET A CA 1
ATOM 826 C C . MET A 1 100 ? -11.910 -7.670 1.329 1.00 98.31 100 MET A C 1
ATOM 828 O O . MET A 1 100 ? -12.943 -7.262 1.865 1.00 98.31 100 MET A O 1
ATOM 832 N N . VAL A 1 101 ? -11.936 -8.640 0.412 1.00 98.31 101 VAL A N 1
ATOM 833 C CA . VAL A 1 101 ? -13.169 -9.338 0.009 1.00 98.31 101 VAL A CA 1
ATOM 834 C C . VAL A 1 101 ? -13.786 -10.057 1.207 1.00 98.31 101 VAL A C 1
ATOM 836 O O . VAL A 1 101 ? -14.984 -9.920 1.464 1.00 98.31 101 VAL A O 1
ATOM 839 N N . THR A 1 102 ? -12.965 -10.761 1.988 1.00 98.12 102 THR A N 1
ATOM 840 C CA . THR A 1 102 ? -13.396 -11.447 3.213 1.00 98.12 102 THR A CA 1
ATOM 841 C C . THR A 1 102 ? -13.944 -10.458 4.241 1.00 98.12 102 THR A C 1
ATOM 843 O O . THR A 1 102 ? -15.008 -10.695 4.819 1.00 98.12 102 THR A O 1
ATOM 846 N N . LEU A 1 103 ? -13.280 -9.314 4.431 1.00 97.00 103 LEU A N 1
ATOM 847 C CA . LEU A 1 103 ? -13.764 -8.232 5.287 1.00 97.00 103 LEU A CA 1
ATOM 848 C C . LEU A 1 103 ? -15.153 -7.756 4.839 1.00 97.00 103 LEU A C 1
ATOM 850 O O . LEU A 1 103 ? -16.088 -7.753 5.640 1.00 97.00 103 LEU A O 1
ATOM 854 N N . ILE A 1 104 ? -15.330 -7.420 3.558 1.00 97.56 104 ILE A N 1
ATOM 855 C CA . ILE A 1 104 ? -16.620 -6.972 3.010 1.00 97.56 104 ILE A CA 1
ATOM 856 C C . ILE A 1 104 ? -17.703 -8.043 3.189 1.00 97.56 104 ILE A C 1
ATOM 858 O O . ILE A 1 104 ? -18.826 -7.716 3.591 1.00 97.56 104 ILE A O 1
ATOM 862 N N . TYR A 1 105 ? -17.379 -9.313 2.932 1.00 97.62 105 TYR A N 1
ATOM 863 C CA . TYR A 1 105 ? -18.292 -10.437 3.137 1.00 97.62 105 TYR A CA 1
ATOM 864 C C . TYR A 1 105 ? -18.807 -10.481 4.582 1.00 97.62 105 TYR A C 1
ATOM 866 O O . TYR A 1 105 ? -20.021 -10.526 4.804 1.00 97.62 105 TYR A O 1
ATOM 874 N N . TRP A 1 106 ? -17.917 -10.380 5.572 1.00 97.50 106 TRP A N 1
ATOM 875 C CA . TRP A 1 106 ? -18.300 -10.387 6.985 1.00 97.50 106 TRP A CA 1
ATOM 876 C C . TRP A 1 106 ? -19.079 -9.140 7.410 1.00 97.50 106 TRP A C 1
ATOM 878 O O . TRP A 1 106 ? -20.058 -9.265 8.153 1.00 97.50 106 TRP A O 1
ATOM 888 N N . LEU A 1 107 ? -18.721 -7.957 6.899 1.00 95.88 107 LEU A N 1
ATOM 889 C CA . LEU A 1 107 ? -19.481 -6.722 7.135 1.00 95.88 107 LEU A CA 1
ATOM 890 C C . LEU A 1 107 ? -20.920 -6.841 6.623 1.00 95.88 107 LEU A C 1
ATOM 892 O O . LEU A 1 107 ? -21.857 -6.397 7.293 1.00 95.88 107 LEU A O 1
ATOM 896 N N . LYS A 1 108 ? -21.108 -7.468 5.455 1.00 94.81 108 LYS A N 1
ATOM 897 C CA . LYS A 1 108 ? -22.431 -7.744 4.886 1.00 94.81 108 LYS A CA 1
ATOM 898 C C . LYS A 1 108 ? -23.179 -8.791 5.708 1.00 94.81 108 LYS A C 1
ATOM 900 O O . LYS A 1 108 ? -24.318 -8.544 6.093 1.00 94.81 108 LYS A O 1
ATOM 905 N N . LYS A 1 109 ? -22.539 -9.922 6.026 1.00 95.94 109 LYS A N 1
ATOM 906 C CA . LYS A 1 109 ? -23.152 -11.035 6.771 1.00 95.94 109 LYS A CA 1
ATOM 907 C C . LYS A 1 109 ? -23.667 -10.605 8.146 1.00 95.94 109 LYS A C 1
ATOM 909 O O . LYS A 1 109 ? -24.716 -11.079 8.568 1.00 95.94 109 LYS A O 1
ATOM 914 N N . ARG A 1 110 ? -22.959 -9.695 8.821 1.00 94.31 110 ARG A N 1
ATOM 915 C CA . ARG A 1 110 ? -23.328 -9.161 10.144 1.00 94.31 110 ARG A CA 1
ATOM 916 C C . ARG A 1 110 ? -24.178 -7.885 10.089 1.00 94.31 110 ARG A C 1
ATOM 918 O O . ARG A 1 110 ? -24.449 -7.304 11.130 1.00 94.31 110 ARG A O 1
ATOM 925 N N . ASN A 1 111 ? -24.585 -7.427 8.900 1.00 93.44 111 ASN A N 1
ATOM 926 C CA . ASN A 1 111 ? -25.306 -6.163 8.692 1.00 93.44 111 ASN A CA 1
ATOM 927 C C . ASN A 1 111 ? -24.619 -4.917 9.297 1.00 93.44 111 ASN A C 1
ATOM 929 O O . ASN A 1 111 ? -25.271 -3.901 9.539 1.00 93.44 111 ASN A O 1
ATOM 933 N N . LEU A 1 112 ? -23.295 -4.959 9.485 1.00 90.94 112 LEU A N 1
ATOM 934 C CA . LEU A 1 112 ? -22.530 -3.871 10.105 1.00 90.94 112 LEU A CA 1
ATOM 935 C C . LEU A 1 112 ? -22.479 -2.624 9.221 1.00 90.94 112 LEU A C 1
ATOM 937 O O . LEU A 1 112 ? -22.376 -1.517 9.729 1.00 90.94 112 LEU A O 1
ATOM 941 N N . TYR A 1 113 ? -22.645 -2.773 7.904 1.00 84.56 113 TYR A N 1
ATOM 942 C CA . TYR A 1 113 ? -22.671 -1.654 6.951 1.00 84.56 113 TYR A CA 1
ATOM 943 C C . TYR A 1 113 ? -23.779 -0.614 7.210 1.00 84.56 113 TYR A C 1
ATOM 945 O O . TYR A 1 113 ? -23.773 0.438 6.568 1.00 84.56 113 TYR A O 1
ATOM 953 N N . ARG A 1 114 ? -24.748 -0.904 8.091 1.00 88.88 114 ARG A N 1
ATOM 954 C CA . ARG A 1 114 ? -25.782 0.052 8.519 1.00 88.88 114 ARG A CA 1
ATOM 955 C C . ARG A 1 114 ? -25.207 1.165 9.390 1.00 88.88 114 ARG A C 1
ATOM 957 O O . ARG A 1 114 ? -25.698 2.289 9.357 1.00 88.88 114 ARG A O 1
ATOM 964 N N . GLU A 1 115 ? -24.149 0.871 10.133 1.00 93.50 115 GLU A N 1
ATOM 965 C CA . GLU A 1 115 ? -23.447 1.856 10.939 1.00 93.50 115 GLU A CA 1
ATOM 966 C C . GLU A 1 115 ? -22.460 2.673 10.091 1.00 93.50 115 GLU A C 1
ATOM 968 O O . GLU A 1 115 ? -21.764 2.155 9.212 1.00 93.50 115 GLU A O 1
ATOM 973 N N . LYS A 1 116 ? -22.364 3.976 10.384 1.00 94.38 116 LYS A N 1
ATOM 974 C CA . LYS A 1 116 ? -21.598 4.939 9.578 1.00 94.38 116 LYS A CA 1
ATOM 975 C C . LYS A 1 116 ? -20.114 4.564 9.443 1.00 94.38 116 LYS A C 1
ATOM 977 O O . LYS A 1 116 ? -19.608 4.568 8.323 1.00 94.38 116 LYS A O 1
ATOM 982 N N . GLY A 1 117 ? -19.443 4.201 10.541 1.00 96.00 117 GLY A N 1
ATOM 983 C CA . GLY A 1 117 ? -18.016 3.840 10.530 1.00 96.00 117 GLY A CA 1
ATOM 984 C C . GLY A 1 117 ? -17.727 2.590 9.697 1.00 96.00 117 GLY A C 1
ATOM 985 O O . GLY A 1 117 ? -16.869 2.596 8.817 1.00 96.00 117 GLY A O 1
ATOM 986 N N . TRP A 1 118 ? -18.530 1.546 9.884 1.00 97.31 118 TRP A N 1
ATOM 987 C CA . TRP A 1 118 ? -18.431 0.296 9.130 1.00 97.31 118 TRP A CA 1
ATOM 988 C C . TRP A 1 118 ? -18.740 0.467 7.635 1.00 97.31 118 TRP A C 1
ATOM 990 O O . TRP A 1 118 ? -18.153 -0.217 6.794 1.00 97.31 118 TRP A O 1
ATOM 1000 N N . ARG A 1 119 ? -19.620 1.406 7.271 1.00 96.81 119 ARG A N 1
ATOM 1001 C CA . ARG A 1 119 ? -19.875 1.766 5.871 1.00 96.81 119 ARG A CA 1
ATOM 1002 C C . ARG A 1 119 ? -18.659 2.415 5.210 1.00 96.81 119 ARG A C 1
ATOM 1004 O O . ARG A 1 119 ? -18.349 2.056 4.077 1.00 96.81 119 ARG A O 1
ATOM 1011 N N . TYR A 1 120 ? -17.960 3.317 5.901 1.00 98.00 120 TYR A N 1
ATOM 1012 C CA . TYR A 1 120 ? -16.701 3.873 5.395 1.00 98.00 120 TYR A CA 1
ATOM 1013 C C . TYR A 1 120 ? -15.613 2.804 5.280 1.00 98.00 120 TYR A C 1
ATOM 1015 O O . TYR A 1 120 ? -14.926 2.762 4.265 1.00 98.00 120 TYR A O 1
ATOM 1023 N N . LEU A 1 121 ? -15.521 1.878 6.242 1.00 97.75 121 LEU A N 1
ATOM 1024 C CA . LEU A 1 121 ? -14.575 0.761 6.163 1.00 97.75 121 LEU A CA 1
ATOM 1025 C C . LEU A 1 121 ? -14.836 -0.119 4.929 1.00 97.75 121 LEU A C 1
ATOM 1027 O O . LEU A 1 121 ? -13.899 -0.519 4.245 1.00 97.75 121 LEU A O 1
ATOM 1031 N N . LYS A 1 122 ? -16.109 -0.360 4.590 1.00 97.56 122 LYS A N 1
ATOM 1032 C CA . LYS A 1 122 ? -16.493 -1.057 3.354 1.00 97.56 122 LYS A CA 1
ATOM 1033 C C . LYS A 1 122 ? -16.026 -0.305 2.101 1.00 97.56 122 LYS A C 1
ATOM 1035 O O . LYS A 1 122 ? -15.516 -0.937 1.184 1.00 97.56 122 LYS A O 1
ATOM 1040 N N . TYR A 1 123 ? -16.215 1.015 2.040 1.00 97.69 123 TYR A N 1
ATOM 1041 C CA . TYR A 1 123 ? -15.765 1.814 0.892 1.00 97.69 123 TYR A CA 1
ATOM 1042 C C . TYR A 1 123 ? -14.241 1.839 0.770 1.00 97.69 123 TYR A C 1
ATOM 1044 O O . TYR A 1 123 ? -13.726 1.655 -0.326 1.00 97.69 123 TYR A O 1
ATOM 1052 N N . SER A 1 124 ? -13.532 1.956 1.893 1.00 98.25 124 SER A N 1
ATOM 1053 C CA . SER A 1 124 ? -12.076 1.824 1.941 1.00 98.25 124 SER A CA 1
ATOM 1054 C C . SER A 1 124 ? -11.610 0.474 1.385 1.00 98.25 124 SER A C 1
ATOM 1056 O O . SER A 1 124 ? -10.778 0.433 0.482 1.00 98.25 124 SER A O 1
ATOM 1058 N N . ALA A 1 125 ? -12.219 -0.626 1.841 1.00 98.12 125 ALA A N 1
ATOM 1059 C CA . ALA A 1 125 ? -11.905 -1.966 1.358 1.00 98.12 125 ALA A CA 1
ATOM 1060 C C . ALA A 1 125 ? -12.161 -2.126 -0.152 1.00 98.12 125 ALA A C 1
ATOM 1062 O O . ALA A 1 125 ? -11.350 -2.738 -0.840 1.00 98.12 125 ALA A O 1
ATOM 1063 N N . LEU A 1 126 ? -13.246 -1.550 -0.687 1.00 98.06 126 LEU A N 1
ATOM 1064 C CA . LEU A 1 126 ? -13.522 -1.556 -2.130 1.00 98.06 126 LEU A CA 1
ATOM 1065 C C . LEU A 1 126 ? -12.455 -0.790 -2.921 1.00 98.06 126 LEU A C 1
ATOM 1067 O O . LEU A 1 126 ? -11.957 -1.311 -3.915 1.00 98.06 126 LEU A O 1
ATOM 1071 N N . CYS A 1 127 ? -12.073 0.407 -2.469 1.00 97.94 127 CYS A N 1
ATOM 1072 C CA . CYS A 1 127 ? -10.998 1.180 -3.090 1.00 97.94 127 CYS A CA 1
ATOM 1073 C C . CYS A 1 127 ? -9.679 0.403 -3.095 1.00 97.94 127 CYS A C 1
ATOM 1075 O O . CYS A 1 127 ? -9.018 0.346 -4.126 1.00 97.94 127 CYS A O 1
ATOM 1077 N N . PHE A 1 128 ? -9.321 -0.248 -1.984 1.00 98.00 128 PHE A N 1
ATOM 1078 C CA . PHE A 1 128 ? -8.099 -1.042 -1.942 1.00 98.00 128 PHE A CA 1
ATOM 1079 C C . PHE A 1 128 ? -8.162 -2.294 -2.817 1.00 98.00 128 PHE A C 1
ATOM 1081 O O . PHE A 1 128 ? -7.141 -2.655 -3.389 1.00 98.00 128 PHE A O 1
ATOM 1088 N N . ILE A 1 129 ? -9.319 -2.948 -2.973 1.00 98.25 129 ILE A N 1
ATOM 1089 C CA . ILE A 1 129 ? -9.457 -4.055 -3.936 1.00 98.25 129 ILE A CA 1
ATOM 1090 C C . ILE A 1 129 ? -9.149 -3.560 -5.349 1.00 98.25 129 ILE A C 1
ATOM 1092 O O . ILE A 1 129 ? -8.333 -4.167 -6.034 1.00 98.25 129 ILE A O 1
ATOM 1096 N N . ILE A 1 130 ? -9.769 -2.449 -5.760 1.00 97.38 130 ILE A N 1
ATOM 1097 C CA . ILE A 1 130 ? -9.570 -1.883 -7.099 1.00 97.38 130 ILE A CA 1
ATOM 1098 C C . ILE A 1 130 ? -8.107 -1.466 -7.288 1.00 97.38 130 ILE A C 1
ATOM 1100 O O . ILE A 1 130 ? -7.505 -1.844 -8.285 1.00 97.38 130 ILE A O 1
ATOM 1104 N N . TRP A 1 131 ? -7.512 -0.786 -6.304 1.00 97.50 131 TRP A N 1
ATOM 1105 C CA . TRP A 1 131 ? -6.100 -0.396 -6.340 1.00 97.50 131 TRP A CA 1
ATOM 1106 C C . TRP A 1 131 ? -5.150 -1.598 -6.459 1.00 97.50 131 TRP A C 1
ATOM 1108 O O . TRP A 1 131 ? -4.211 -1.556 -7.240 1.00 97.50 131 TRP A O 1
ATOM 1118 N N . ASN A 1 132 ? -5.389 -2.695 -5.730 1.00 96.62 132 ASN A N 1
ATOM 1119 C CA . ASN A 1 132 ? -4.526 -3.877 -5.834 1.00 96.62 132 ASN A CA 1
ATOM 1120 C C . ASN A 1 132 ? -4.665 -4.582 -7.195 1.00 96.62 132 ASN A C 1
ATOM 1122 O O . ASN A 1 132 ? -3.679 -5.109 -7.700 1.00 96.62 132 ASN A O 1
ATOM 1126 N N . ILE A 1 133 ? -5.864 -4.604 -7.794 1.00 95.94 133 ILE A N 1
ATOM 1127 C CA . ILE A 1 133 ? -6.060 -5.134 -9.157 1.00 95.94 133 ILE A CA 1
ATOM 1128 C C . ILE A 1 133 ? -5.293 -4.275 -10.169 1.00 95.94 133 ILE A C 1
ATOM 1130 O O . ILE A 1 133 ? -4.618 -4.810 -11.046 1.00 95.94 133 ILE A O 1
ATOM 1134 N N . ASP A 1 134 ? -5.378 -2.956 -10.018 1.00 94.50 134 ASP A N 1
ATOM 1135 C CA . ASP A 1 134 ? -4.675 -1.980 -10.846 1.00 94.50 134 ASP A CA 1
ATOM 1136 C C . ASP A 1 134 ? -3.146 -2.124 -10.732 1.00 94.50 134 ASP A C 1
ATOM 1138 O O . ASP A 1 134 ? -2.457 -2.221 -11.744 1.00 94.50 134 ASP A O 1
ATOM 1142 N N . ALA A 1 135 ? -2.619 -2.298 -9.516 1.00 93.44 135 ALA A N 1
ATOM 1143 C CA . ALA A 1 135 ? -1.198 -2.553 -9.272 1.00 93.44 135 ALA A CA 1
ATOM 1144 C C . ALA A 1 135 ? -0.711 -3.870 -9.910 1.00 93.44 135 ALA A C 1
ATOM 1146 O O . ALA A 1 135 ? 0.353 -3.912 -10.533 1.00 93.44 135 ALA A O 1
ATOM 1147 N N . ILE A 1 136 ? -1.499 -4.950 -9.814 1.00 94.00 136 ILE A N 1
ATOM 1148 C CA . ILE A 1 136 ? -1.208 -6.218 -10.505 1.00 94.00 136 ILE A CA 1
ATOM 1149 C C . ILE A 1 136 ? -1.151 -5.997 -12.024 1.00 94.00 136 ILE A C 1
ATOM 1151 O O . ILE A 1 136 ? -0.226 -6.479 -12.680 1.00 94.00 136 ILE A O 1
ATOM 1155 N N . LEU A 1 137 ? -2.098 -5.241 -12.591 1.00 92.94 137 LEU A N 1
ATOM 1156 C CA . LEU A 1 137 ? -2.121 -4.913 -14.018 1.00 92.94 137 LEU A CA 1
ATOM 1157 C C . LEU A 1 137 ? -0.907 -4.071 -14.435 1.00 92.94 137 LEU A C 1
ATOM 1159 O O . LEU A 1 137 ? -0.282 -4.375 -15.451 1.00 92.94 137 LEU A O 1
ATOM 1163 N N . ALA A 1 138 ? -0.546 -3.051 -13.656 1.00 92.06 138 ALA A N 1
ATOM 1164 C CA . ALA A 1 138 ? 0.616 -2.208 -13.915 1.00 92.06 138 ALA A CA 1
ATOM 1165 C C . ALA A 1 138 ? 1.899 -3.044 -13.978 1.00 92.06 138 ALA A C 1
ATOM 1167 O O . ALA A 1 138 ? 2.656 -2.947 -14.943 1.00 92.06 138 ALA A O 1
ATOM 1168 N N . HIS A 1 139 ? 2.103 -3.932 -13.004 1.00 90.88 139 HIS A N 1
ATOM 1169 C CA . HIS A 1 139 ? 3.245 -4.841 -12.986 1.00 90.88 139 HIS A CA 1
ATOM 1170 C C . HIS A 1 139 ? 3.203 -5.880 -14.106 1.00 90.88 139 HIS A C 1
ATOM 1172 O O . HIS A 1 139 ? 4.246 -6.230 -14.658 1.00 90.88 139 HIS A O 1
ATOM 1178 N N . TYR A 1 140 ? 2.024 -6.377 -14.478 1.00 90.56 140 TYR A N 1
ATOM 1179 C CA . TYR A 1 140 ? 1.892 -7.260 -15.632 1.00 90.56 140 TYR A CA 1
ATOM 1180 C C . TYR A 1 140 ? 2.346 -6.560 -16.919 1.00 90.56 140 TYR A C 1
ATOM 1182 O O . TYR A 1 140 ? 3.150 -7.131 -17.655 1.00 90.56 140 TYR A O 1
ATOM 1190 N N . LEU A 1 141 ? 1.878 -5.327 -17.153 1.00 90.00 141 LEU A N 1
ATOM 1191 C CA . LEU A 1 141 ? 2.222 -4.504 -18.317 1.00 90.00 141 LEU A CA 1
ATOM 1192 C C . LEU A 1 141 ? 3.692 -4.067 -18.322 1.00 90.00 141 LEU A C 1
ATOM 1194 O O . LEU A 1 141 ? 4.294 -4.026 -19.388 1.00 90.00 141 LEU A O 1
ATOM 1198 N N . GLU A 1 142 ? 4.285 -3.798 -17.156 1.00 88.06 142 GLU A N 1
ATOM 1199 C CA . GLU A 1 142 ? 5.709 -3.452 -17.011 1.00 88.06 142 GLU A CA 1
ATOM 1200 C C . GLU A 1 142 ? 6.648 -4.577 -17.457 1.00 88.06 142 GLU A C 1
ATOM 1202 O O . GLU A 1 142 ? 7.743 -4.309 -17.941 1.00 88.06 142 GLU A O 1
ATOM 1207 N N . ASN A 1 143 ? 6.208 -5.832 -17.341 1.00 86.19 143 ASN A N 1
ATOM 1208 C CA . ASN A 1 143 ? 6.958 -6.991 -17.824 1.00 86.19 143 ASN A CA 1
ATOM 1209 C C . ASN A 1 143 ? 6.686 -7.319 -19.303 1.00 86.19 143 ASN A C 1
ATOM 1211 O O . ASN A 1 143 ? 7.259 -8.275 -19.826 1.00 86.19 143 ASN A O 1
ATOM 1215 N N . GLN A 1 144 ? 5.810 -6.566 -19.982 1.00 87.00 144 GLN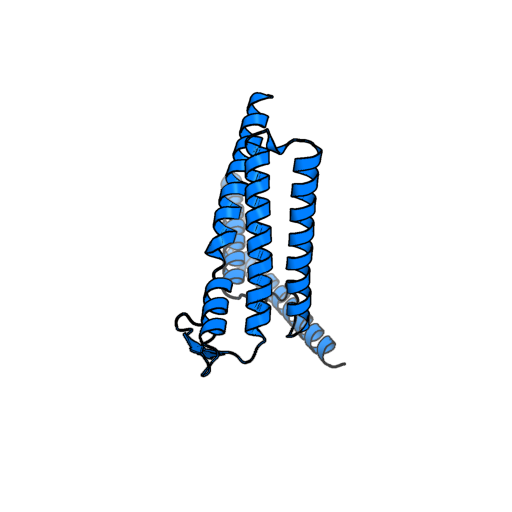 A N 1
ATOM 1216 C CA . GLN A 1 144 ? 5.575 -6.716 -21.417 1.00 87.00 144 GLN A CA 1
ATOM 1217 C C . GLN A 1 144 ? 6.474 -5.776 -22.222 1.00 87.00 144 GLN A C 1
ATOM 1219 O O . GLN A 1 144 ? 6.780 -4.659 -21.815 1.00 87.00 144 GLN A O 1
ATOM 1224 N N . ASN A 1 145 ? 6.811 -6.184 -23.444 1.00 85.19 145 ASN A N 1
ATOM 1225 C CA . ASN A 1 145 ? 7.606 -5.375 -24.370 1.00 85.19 145 ASN A CA 1
ATOM 1226 C C . ASN A 1 145 ? 6.740 -4.366 -25.155 1.00 85.19 145 ASN A C 1
ATOM 1228 O O . ASN A 1 145 ? 6.856 -4.279 -26.374 1.00 85.19 145 ASN A O 1
ATOM 1232 N N . PHE A 1 146 ? 5.835 -3.638 -24.486 1.00 86.50 146 PHE A N 1
ATOM 1233 C CA . PHE A 1 146 ? 4.906 -2.689 -25.131 1.00 86.50 146 PHE A CA 1
ATOM 1234 C C . PHE A 1 146 ? 5.402 -1.238 -25.151 1.00 86.50 146 PHE A C 1
ATOM 1236 O O . PHE A 1 146 ? 4.959 -0.440 -25.978 1.00 86.50 146 PHE A O 1
ATOM 1243 N N . PHE A 1 147 ? 6.326 -0.879 -24.263 1.00 88.31 147 PHE A N 1
ATOM 1244 C CA . PHE A 1 147 ? 6.875 0.471 -24.156 1.00 88.31 147 PHE A CA 1
ATOM 1245 C C . PHE A 1 147 ? 8.303 0.436 -23.612 1.00 88.31 147 PHE A C 1
ATOM 1247 O O . PHE A 1 147 ? 8.765 -0.568 -23.075 1.00 88.31 147 PHE A O 1
ATOM 1254 N N . ILE A 1 148 ? 9.003 1.560 -23.740 1.00 87.12 148 ILE A N 1
ATOM 1255 C CA . ILE A 1 148 ? 10.345 1.768 -23.198 1.00 87.12 148 ILE A CA 1
ATOM 1256 C C . ILE A 1 148 ? 10.275 2.911 -22.188 1.00 87.12 148 ILE A C 1
ATOM 1258 O O . ILE A 1 148 ? 9.809 4.005 -22.510 1.00 87.12 148 ILE A O 1
ATOM 1262 N N . ILE A 1 149 ? 10.770 2.672 -20.973 1.00 84.44 149 ILE A N 1
ATOM 1263 C CA . ILE A 1 149 ? 10.940 3.715 -19.958 1.00 84.44 149 ILE A CA 1
ATOM 1264 C C . ILE A 1 149 ? 12.360 4.269 -20.094 1.00 84.44 149 ILE A C 1
ATOM 1266 O O . ILE A 1 149 ? 13.336 3.596 -19.759 1.00 84.44 149 ILE A O 1
ATOM 1270 N N . LYS A 1 150 ? 12.489 5.497 -20.598 1.00 85.31 150 LYS A N 1
ATOM 1271 C CA . LYS A 1 150 ? 13.769 6.217 -20.625 1.00 85.31 150 LYS A CA 1
ATOM 1272 C C . LYS A 1 150 ? 14.000 6.895 -19.277 1.00 85.31 150 LYS A C 1
ATOM 1274 O O . LYS A 1 150 ? 13.045 7.369 -18.671 1.00 85.31 150 LYS A O 1
ATOM 1279 N N . ASN A 1 151 ? 15.258 6.956 -18.831 1.00 81.31 151 ASN A N 1
ATOM 1280 C CA . ASN A 1 151 ? 15.665 7.579 -17.563 1.00 81.31 151 ASN A CA 1
ATOM 1281 C C . ASN A 1 151 ? 14.929 7.022 -16.327 1.00 81.31 151 ASN A C 1
ATOM 1283 O O . ASN A 1 151 ? 14.523 7.769 -15.437 1.00 81.31 151 ASN A O 1
ATOM 1287 N N . ALA A 1 152 ? 14.731 5.701 -16.271 1.00 76.19 152 ALA A N 1
ATOM 1288 C CA . ALA A 1 152 ? 14.086 5.057 -15.131 1.00 76.19 152 ALA A CA 1
ATOM 1289 C C . ALA A 1 152 ? 14.792 5.432 -13.810 1.00 76.19 152 ALA A C 1
ATOM 1291 O O . ALA A 1 152 ? 16.009 5.302 -13.691 1.00 76.19 152 ALA A O 1
ATOM 1292 N N . GLY A 1 153 ? 14.019 5.902 -12.826 1.00 71.81 153 GLY A N 1
ATOM 1293 C CA . GLY A 1 153 ? 14.534 6.316 -11.515 1.00 71.81 153 GLY A CA 1
ATOM 1294 C C . GLY A 1 153 ? 14.940 7.791 -11.398 1.00 71.81 153 GLY A C 1
ATOM 1295 O O . GLY A 1 153 ? 15.382 8.192 -10.324 1.00 71.81 153 GLY A O 1
ATOM 1296 N N . SER A 1 154 ? 14.771 8.606 -12.446 1.00 77.44 154 SER A N 1
ATOM 1297 C CA . SER A 1 154 ? 14.933 10.065 -12.370 1.00 77.44 154 SER A CA 1
ATOM 1298 C C . SER A 1 154 ? 13.588 10.801 -12.447 1.00 77.44 154 SER A C 1
ATOM 1300 O O . SER A 1 154 ? 12.560 10.229 -12.810 1.00 77.44 154 SER A O 1
ATOM 1302 N N . LEU A 1 155 ? 13.596 12.101 -12.128 1.00 78.25 155 LEU A N 1
ATOM 1303 C CA . LEU A 1 155 ? 12.439 12.986 -12.334 1.00 78.25 155 LEU A CA 1
ATOM 1304 C C . LEU A 1 155 ? 12.127 13.229 -13.823 1.00 78.25 155 LEU A C 1
ATOM 1306 O O . LEU A 1 155 ? 11.065 13.744 -14.152 1.00 78.25 155 LEU A O 1
ATOM 1310 N N . GLU A 1 156 ? 13.038 12.841 -14.716 1.00 81.25 156 GLU A N 1
ATOM 1311 C CA . GLU A 1 156 ? 12.924 12.962 -16.172 1.00 81.25 156 GLU A CA 1
ATOM 1312 C C . GLU A 1 156 ? 12.530 11.630 -16.827 1.00 81.25 156 GLU A C 1
ATOM 1314 O O . GLU A 1 156 ? 12.822 11.396 -18.003 1.00 81.25 156 GLU A O 1
ATOM 1319 N N . ALA A 1 157 ? 11.927 10.715 -16.062 1.00 82.31 157 ALA A N 1
ATOM 1320 C CA . ALA A 1 157 ? 11.461 9.446 -16.594 1.00 82.31 157 ALA A CA 1
ATOM 1321 C C . ALA A 1 157 ? 10.375 9.688 -17.656 1.00 82.31 157 ALA A C 1
ATOM 1323 O O . ALA A 1 157 ? 9.335 10.286 -17.378 1.00 82.31 157 ALA A O 1
ATOM 1324 N N . VAL A 1 158 ? 10.612 9.205 -18.878 1.00 84.81 158 VAL A N 1
ATOM 1325 C CA . VAL A 1 158 ? 9.690 9.367 -20.013 1.00 84.81 158 VAL A CA 1
ATOM 1326 C C . VAL A 1 158 ? 9.267 8.001 -20.527 1.00 84.81 158 VAL A C 1
ATOM 1328 O O . VAL A 1 158 ? 10.096 7.131 -20.801 1.00 84.81 158 VAL A O 1
ATOM 1331 N N . LEU A 1 159 ? 7.957 7.840 -20.691 1.00 87.56 159 LEU A N 1
ATOM 1332 C CA . LEU A 1 159 ? 7.336 6.655 -21.261 1.00 87.56 159 LEU A CA 1
ATOM 1333 C C . LEU A 1 159 ? 7.230 6.815 -22.782 1.00 87.56 159 LEU A C 1
ATOM 1335 O O . LEU A 1 159 ? 6.560 7.726 -23.265 1.00 87.56 159 LEU A O 1
ATOM 1339 N N . VAL A 1 160 ? 7.891 5.939 -23.539 1.00 89.50 160 VAL A N 1
ATOM 1340 C CA . VAL A 1 160 ? 7.853 5.937 -25.008 1.00 89.50 160 VAL A CA 1
ATOM 1341 C C . VAL A 1 160 ? 7.142 4.677 -25.488 1.00 89.50 160 VAL A C 1
ATOM 1343 O O . VAL A 1 160 ? 7.606 3.567 -25.233 1.00 89.50 160 VAL A O 1
ATOM 1346 N N . SER A 1 161 ? 6.015 4.853 -26.178 1.00 90.44 161 SER A N 1
ATOM 1347 C CA . SER A 1 161 ? 5.234 3.748 -26.743 1.00 90.44 161 SER A CA 1
ATOM 1348 C C . SER A 1 161 ? 5.922 3.138 -27.968 1.00 90.44 161 SER A C 1
ATOM 1350 O O . SER A 1 161 ? 6.517 3.864 -28.769 1.00 90.44 161 SER A O 1
ATOM 1352 N N . LEU A 1 162 ? 5.826 1.816 -28.130 1.00 89.62 162 LEU A N 1
ATOM 1353 C CA . LEU A 1 162 ? 6.143 1.155 -29.397 1.00 89.62 162 LEU A CA 1
ATOM 1354 C C . LEU A 1 162 ? 4.967 1.311 -30.382 1.00 89.62 162 LEU A C 1
ATOM 1356 O O . LEU A 1 162 ? 3.815 1.305 -29.943 1.00 89.62 162 LEU A O 1
ATOM 1360 N N . PRO A 1 163 ? 5.224 1.416 -31.702 1.00 88.38 163 PRO A N 1
ATOM 1361 C CA . PRO A 1 163 ? 4.161 1.577 -32.695 1.00 88.38 163 PRO A CA 1
ATOM 1362 C C . PRO A 1 163 ? 3.093 0.479 -32.580 1.00 88.38 163 PRO A C 1
ATOM 1364 O O . PRO A 1 163 ? 3.428 -0.707 -32.589 1.00 88.38 163 PRO A O 1
ATOM 1367 N N . GLY A 1 164 ? 1.818 0.866 -32.475 1.00 90.50 164 GLY A N 1
ATOM 1368 C CA . GLY A 1 164 ? 0.682 -0.056 -32.341 1.00 90.50 164 GLY A CA 1
ATOM 1369 C C . GLY A 1 164 ? 0.343 -0.486 -30.906 1.00 90.50 164 GLY A C 1
ATOM 1370 O O . GLY A 1 164 ? -0.613 -1.240 -30.709 1.00 90.50 164 GLY A O 1
ATOM 1371 N N . TYR A 1 165 ? 1.085 -0.016 -29.898 1.00 91.69 165 TYR A N 1
ATOM 1372 C CA . TYR A 1 165 ? 0.837 -0.291 -28.475 1.00 91.69 165 TYR A CA 1
ATOM 1373 C C . TYR A 1 165 ? 0.484 0.969 -27.669 1.00 91.69 165 TYR A C 1
ATOM 1375 O O . TYR A 1 165 ? 0.602 0.986 -26.437 1.00 91.69 165 TYR A O 1
ATOM 1383 N N . GLU A 1 166 ? -0.003 2.019 -28.331 1.00 91.50 166 GLU A N 1
ATOM 1384 C CA . GLU A 1 166 ? -0.330 3.312 -27.719 1.00 91.50 166 GLU A CA 1
ATOM 1385 C C . GLU A 1 166 ? -1.397 3.151 -26.631 1.00 91.50 166 GLU A C 1
ATOM 1387 O O . GLU A 1 166 ? -1.260 3.689 -25.532 1.00 91.50 166 GLU A O 1
ATOM 1392 N N . LEU A 1 167 ? -2.419 2.329 -26.897 1.00 91.50 167 LEU A N 1
ATOM 1393 C CA . LEU A 1 167 ? -3.479 2.038 -25.930 1.00 91.50 167 LEU A CA 1
ATOM 1394 C C . LEU A 1 167 ? -2.939 1.319 -24.684 1.00 91.50 167 LEU A C 1
ATOM 1396 O O . LEU A 1 167 ? -3.267 1.704 -23.566 1.00 91.50 167 LEU A O 1
ATOM 1400 N N . HIS A 1 168 ? -2.080 0.312 -24.859 1.00 91.50 168 HIS A N 1
ATOM 1401 C CA . HIS A 1 168 ? -1.461 -0.419 -23.745 1.00 91.50 168 HIS A CA 1
ATOM 1402 C C . HIS A 1 168 ? -0.573 0.496 -22.898 1.00 91.50 168 HIS A C 1
ATOM 1404 O O . HIS A 1 168 ? -0.572 0.409 -21.673 1.00 91.50 168 HIS A O 1
ATOM 1410 N N . THR A 1 169 ? 0.139 1.412 -23.555 1.00 90.25 169 THR A N 1
ATOM 1411 C CA . THR A 1 169 ? 0.986 2.417 -22.903 1.00 90.25 169 THR A CA 1
ATOM 1412 C C . THR A 1 169 ? 0.145 3.401 -22.085 1.00 90.25 169 THR A C 1
ATOM 1414 O O . THR A 1 169 ? 0.519 3.748 -20.967 1.00 90.25 169 THR A O 1
ATOM 1417 N N . LEU A 1 170 ? -1.022 3.807 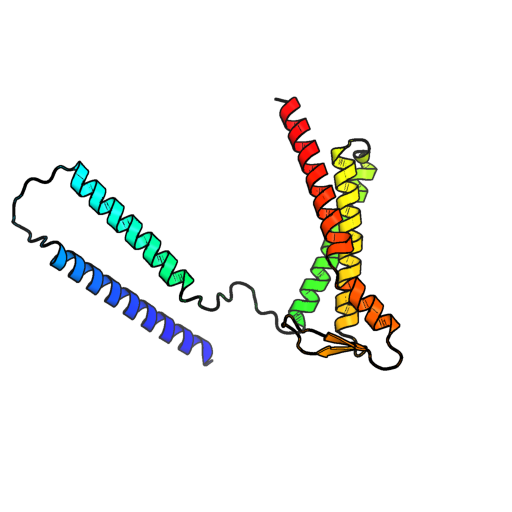-22.599 1.00 91.06 170 LEU A N 1
ATOM 1418 C CA . LEU A 1 170 ? -1.968 4.659 -21.876 1.00 91.06 170 LEU A CA 1
ATOM 1419 C C . LEU A 1 170 ? -2.577 3.940 -20.663 1.00 91.06 170 LEU A C 1
ATOM 1421 O O . LEU A 1 170 ? -2.642 4.519 -19.581 1.00 91.06 170 LEU A O 1
ATOM 1425 N N . ILE A 1 171 ? -2.985 2.677 -20.825 1.00 91.56 171 ILE A N 1
ATOM 1426 C CA . ILE A 1 171 ? -3.486 1.848 -19.718 1.00 91.56 171 ILE A CA 1
ATOM 1427 C C . ILE A 1 171 ? -2.408 1.714 -18.641 1.00 91.56 171 ILE A C 1
ATOM 1429 O O . ILE A 1 171 ? -2.698 1.934 -17.470 1.00 91.56 171 ILE A O 1
ATOM 1433 N N . PHE A 1 172 ? -1.162 1.424 -19.026 1.00 91.50 172 PHE A N 1
ATOM 1434 C CA . PHE A 1 172 ? -0.038 1.352 -18.094 1.00 91.50 172 PHE A CA 1
ATOM 1435 C C . PHE A 1 172 ? 0.185 2.672 -17.348 1.00 91.50 172 PHE A C 1
ATOM 1437 O O . PHE A 1 172 ? 0.393 2.660 -16.138 1.00 91.50 172 PHE A O 1
ATOM 1444 N N . TYR A 1 173 ? 0.110 3.808 -18.049 1.00 90.44 173 TYR A N 1
ATOM 1445 C CA . TYR A 1 173 ? 0.272 5.123 -17.434 1.00 90.44 173 TYR A CA 1
ATOM 1446 C C . TYR A 1 173 ? -0.745 5.351 -16.311 1.00 90.44 173 TYR A C 1
ATOM 1448 O O . TYR A 1 173 ? -0.351 5.720 -15.206 1.00 90.44 173 TYR A O 1
ATOM 1456 N N . PHE A 1 174 ? -2.030 5.079 -16.562 1.00 90.38 174 PHE A N 1
ATOM 1457 C CA . PHE A 1 174 ? -3.065 5.205 -15.534 1.00 90.38 174 PHE A CA 1
ATOM 1458 C C . PHE A 1 174 ? -2.923 4.163 -14.425 1.00 90.38 174 PHE A C 1
ATOM 1460 O O . PHE A 1 174 ? -3.051 4.526 -13.260 1.00 90.38 174 PHE A O 1
ATOM 1467 N N . ALA A 1 175 ? -2.599 2.915 -14.766 1.00 89.56 175 ALA A N 1
ATOM 1468 C CA . ALA A 1 175 ? -2.444 1.844 -13.785 1.00 89.56 175 ALA A CA 1
ATOM 1469 C C . ALA A 1 175 ? -1.268 2.078 -12.820 1.00 89.56 175 ALA A C 1
ATOM 1471 O O . ALA A 1 175 ? -1.256 1.596 -11.692 1.00 89.56 175 ALA A O 1
ATOM 1472 N N . LYS A 1 176 ? -0.261 2.852 -13.243 1.00 87.81 176 LYS A N 1
ATOM 1473 C CA . LYS A 1 176 ? 0.871 3.252 -12.396 1.00 87.81 176 LYS A CA 1
ATOM 1474 C C . LYS A 1 176 ? 0.541 4.436 -11.474 1.00 87.81 176 LYS A C 1
ATOM 1476 O O . LYS A 1 176 ? 1.350 4.795 -10.620 1.00 87.81 176 LYS A O 1
ATOM 1481 N N . MET A 1 177 ? -0.628 5.067 -11.619 1.00 88.50 177 MET A N 1
ATOM 1482 C CA . MET A 1 177 ? -1.061 6.171 -10.762 1.00 88.50 177 MET A CA 1
ATOM 1483 C C . MET A 1 177 ? -1.755 5.659 -9.495 1.00 88.50 177 MET A C 1
ATOM 1485 O O . MET A 1 177 ? -2.980 5.707 -9.375 1.00 88.50 177 MET A O 1
ATOM 1489 N N . ASP A 1 178 ? -0.967 5.312 -8.476 1.00 85.94 178 ASP A N 1
ATOM 1490 C CA . ASP A 1 178 ? -1.474 4.833 -7.175 1.00 85.94 178 ASP A CA 1
ATOM 1491 C C . ASP A 1 178 ? -2.543 5.742 -6.535 1.00 85.94 178 ASP A C 1
ATOM 1493 O O . ASP A 1 178 ? -3.430 5.301 -5.798 1.00 85.94 178 ASP A O 1
ATOM 1497 N N . HIS A 1 179 ? -2.485 7.036 -6.838 1.00 88.81 179 HIS A N 1
ATOM 1498 C CA . HIS A 1 179 ? -3.330 8.073 -6.259 1.00 88.81 179 HIS A CA 1
ATOM 1499 C C . HIS A 1 179 ? -4.821 7.930 -6.592 1.00 88.81 179 HIS A C 1
ATOM 1501 O O . HIS A 1 179 ? -5.648 8.408 -5.817 1.00 88.81 179 HIS A O 1
ATOM 1507 N N . ILE A 1 180 ? -5.184 7.282 -7.706 1.00 90.56 180 ILE A N 1
ATOM 1508 C CA . ILE A 1 180 ? -6.579 7.232 -8.175 1.00 90.56 180 ILE A CA 1
ATOM 1509 C C . ILE A 1 180 ? -7.466 6.465 -7.189 1.00 90.56 180 ILE A C 1
ATOM 1511 O O . ILE A 1 180 ? -8.580 6.897 -6.895 1.00 90.56 180 ILE A O 1
ATOM 1515 N N . PHE A 1 181 ? -6.966 5.358 -6.635 1.00 92.94 181 PHE A N 1
ATOM 1516 C CA . PHE A 1 181 ? -7.749 4.480 -5.762 1.00 92.94 181 PHE A CA 1
ATOM 1517 C C . PHE A 1 181 ? -7.175 4.353 -4.349 1.00 92.94 181 PHE A C 1
ATOM 1519 O O . PHE A 1 181 ? -7.950 4.285 -3.390 1.00 92.94 181 PHE A O 1
ATOM 1526 N N . CYS A 1 182 ? -5.847 4.387 -4.182 1.00 94.69 182 CYS A N 1
ATOM 1527 C CA . CYS A 1 182 ? -5.226 4.253 -2.864 1.00 94.69 182 CYS A CA 1
ATOM 1528 C C . CYS A 1 182 ? -5.574 5.440 -1.956 1.00 94.69 182 CYS A C 1
ATOM 1530 O O . CYS A 1 182 ? -6.013 5.248 -0.820 1.00 94.69 182 CYS A O 1
ATOM 1532 N N . VAL A 1 183 ? -5.473 6.672 -2.470 1.00 95.38 183 VAL A N 1
ATOM 1533 C CA . VAL A 1 183 ? -5.733 7.888 -1.680 1.00 95.38 183 VAL A CA 1
ATOM 1534 C C . VAL A 1 183 ? -7.196 7.972 -1.221 1.00 95.38 183 VAL A C 1
ATOM 1536 O O . VAL A 1 183 ? -7.417 8.120 -0.014 1.00 95.38 183 VAL A O 1
ATOM 1539 N N . PRO A 1 184 ? -8.215 7.797 -2.089 1.00 95.25 184 PRO A N 1
ATOM 1540 C CA . PRO A 1 184 ? -9.599 7.685 -1.625 1.00 95.25 184 PRO A CA 1
ATOM 1541 C C . PRO A 1 184 ? -9.808 6.552 -0.611 1.00 95.25 184 PRO A C 1
ATOM 1543 O O . PRO A 1 184 ? -10.527 6.733 0.374 1.00 95.25 184 PRO A O 1
ATOM 1546 N N . GLY A 1 185 ? -9.143 5.406 -0.802 1.00 97.38 185 GLY A N 1
ATOM 1547 C CA . GLY A 1 185 ? -9.183 4.281 0.133 1.00 97.38 185 GLY A CA 1
ATOM 1548 C C . GLY A 1 185 ? -8.693 4.650 1.535 1.00 97.38 185 GLY A C 1
ATOM 1549 O O . GLY A 1 185 ? -9.365 4.332 2.523 1.00 97.38 185 GLY A O 1
ATOM 1550 N N . ILE A 1 186 ? -7.581 5.382 1.630 1.00 97.56 186 ILE A N 1
ATOM 1551 C CA . ILE A 1 186 ? -7.023 5.899 2.889 1.00 97.56 186 ILE A CA 1
ATOM 1552 C C . ILE A 1 186 ? -7.955 6.940 3.521 1.00 97.56 186 ILE A C 1
ATOM 1554 O O . ILE A 1 186 ? -8.178 6.903 4.731 1.00 97.56 186 ILE A O 1
ATOM 1558 N N . LEU A 1 187 ? -8.553 7.837 2.731 1.00 98.00 187 LEU A N 1
ATOM 1559 C CA . LEU A 1 187 ? -9.510 8.827 3.242 1.00 98.00 187 LEU A CA 1
ATOM 1560 C C . LEU A 1 187 ? -10.739 8.155 3.868 1.00 98.00 187 LEU A C 1
ATOM 1562 O O . LEU A 1 187 ? -11.152 8.506 4.976 1.00 98.00 187 LEU A O 1
ATOM 1566 N N . PHE A 1 18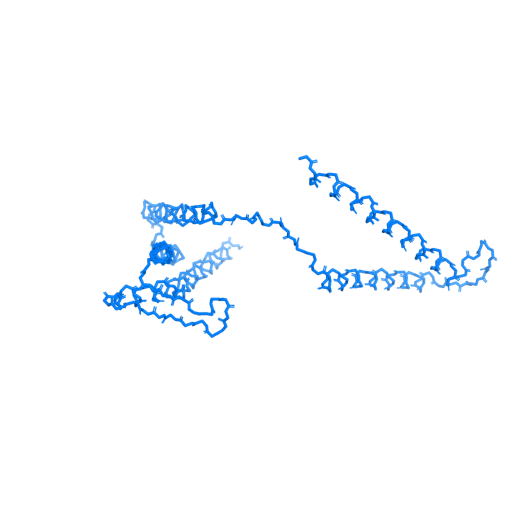8 ? -11.305 7.143 3.209 1.00 98.31 188 PHE A N 1
ATOM 1567 C CA . PHE A 1 188 ? -12.403 6.371 3.787 1.00 98.31 188 PHE A CA 1
ATOM 1568 C C . PHE A 1 188 ? -11.977 5.595 5.035 1.00 98.31 188 PHE A C 1
ATOM 1570 O O . PHE A 1 188 ? -12.746 5.536 5.997 1.00 98.31 188 PHE A O 1
ATOM 1577 N N . LEU A 1 189 ? -10.759 5.045 5.061 1.00 98.25 189 LEU A N 1
ATOM 1578 C CA . LEU A 1 189 ? -10.222 4.385 6.250 1.00 98.25 189 LEU A CA 1
ATOM 1579 C C . LEU A 1 189 ? -10.143 5.363 7.427 1.00 98.25 189 LEU A C 1
ATOM 1581 O O . LEU A 1 189 ? -10.609 5.054 8.522 1.00 98.25 189 LEU A O 1
ATOM 1585 N N . TYR A 1 190 ? -9.624 6.566 7.187 1.00 98.25 190 TYR A N 1
ATOM 1586 C CA . TYR A 1 190 ? -9.552 7.628 8.184 1.00 98.25 190 TYR A CA 1
ATOM 1587 C C . TYR A 1 190 ? -10.934 7.966 8.761 1.00 98.25 190 TYR A C 1
ATOM 1589 O O . TYR A 1 190 ? -11.103 8.001 9.983 1.00 98.25 190 TYR A O 1
ATOM 1597 N N . PHE A 1 191 ? -11.947 8.154 7.909 1.00 98.12 191 PHE A N 1
ATOM 1598 C CA . PHE A 1 191 ? -13.309 8.436 8.371 1.00 98.12 191 PHE A CA 1
ATOM 1599 C C . PHE A 1 191 ? -13.924 7.275 9.161 1.00 98.12 191 PHE A C 1
ATOM 1601 O O . PHE A 1 191 ? -14.636 7.516 10.140 1.00 98.12 191 PHE A O 1
ATOM 1608 N N . ALA A 1 192 ? -13.638 6.027 8.778 1.00 97.88 192 ALA A N 1
ATOM 1609 C CA . ALA A 1 192 ? -14.066 4.848 9.526 1.00 97.88 192 ALA A CA 1
ATOM 1610 C C . ALA A 1 192 ? -13.475 4.842 10.943 1.00 97.88 192 ALA A C 1
ATOM 1612 O O . ALA A 1 192 ? -14.218 4.727 11.919 1.00 97.88 192 ALA A O 1
ATOM 1613 N N . LEU A 1 193 ? -12.158 5.042 11.056 1.00 97.94 193 LEU A N 1
ATOM 1614 C CA . LEU A 1 193 ? -11.444 5.083 12.333 1.00 97.94 193 LEU A CA 1
ATOM 1615 C C . LEU A 1 193 ? -11.935 6.223 13.228 1.00 97.94 193 LEU A C 1
ATOM 1617 O O . LEU A 1 193 ? -12.166 6.006 14.415 1.00 97.94 193 LEU A O 1
ATOM 1621 N N . ARG A 1 194 ? -12.170 7.412 12.660 1.00 97.50 194 ARG A N 1
ATOM 1622 C CA . ARG A 1 194 ? -12.778 8.541 13.380 1.00 97.50 194 ARG A CA 1
ATOM 1623 C C . ARG A 1 194 ? -14.125 8.166 13.988 1.00 97.50 194 ARG A C 1
ATOM 1625 O O . ARG A 1 194 ? -14.306 8.331 15.188 1.00 97.50 194 ARG A O 1
ATOM 1632 N N . CYS A 1 195 ? -15.017 7.578 13.191 1.00 96.69 195 CYS A N 1
ATOM 1633 C CA . CYS A 1 195 ? -16.327 7.143 13.675 1.00 96.69 195 CYS A CA 1
ATOM 1634 C C . CYS A 1 195 ? -16.219 6.122 14.821 1.00 96.69 195 CYS A C 1
ATOM 1636 O O . CYS A 1 195 ? -17.013 6.170 15.756 1.00 96.69 195 CYS A O 1
ATOM 1638 N N . PHE A 1 196 ? -15.256 5.197 14.763 1.00 96.12 196 PHE A N 1
ATOM 1639 C CA . PHE A 1 196 ? -15.052 4.218 15.834 1.00 96.12 196 PHE A CA 1
ATOM 1640 C C . PHE A 1 196 ? -14.505 4.852 17.114 1.00 96.12 196 PHE A C 1
ATOM 1642 O O . PHE A 1 196 ? -14.961 4.505 18.201 1.00 96.12 196 PHE A O 1
ATOM 1649 N N . ILE A 1 197 ? -13.566 5.793 16.994 1.00 96.94 197 ILE A N 1
ATOM 1650 C CA . ILE A 1 197 ? -13.001 6.519 18.138 1.00 96.94 197 ILE A CA 1
ATOM 1651 C C . ILE A 1 197 ? -14.071 7.365 18.827 1.00 96.94 197 ILE A C 1
ATOM 1653 O O . ILE A 1 197 ? -14.149 7.354 20.052 1.00 96.94 197 ILE A O 1
ATOM 1657 N N . ASP A 1 198 ? -14.896 8.075 18.060 1.00 95.44 198 ASP A N 1
ATOM 1658 C CA . ASP A 1 198 ? -15.944 8.931 18.618 1.00 95.44 198 ASP A CA 1
ATOM 1659 C C . ASP A 1 198 ? -16.992 8.085 19.361 1.00 95.44 198 ASP A C 1
ATOM 1661 O O . ASP A 1 198 ? -17.264 8.340 20.533 1.00 95.44 198 ASP A O 1
ATOM 1665 N N . LYS A 1 199 ? -17.444 6.974 18.761 1.00 93.88 199 LYS A N 1
ATOM 1666 C CA . LYS A 1 199 ? -18.349 6.016 19.422 1.00 93.88 199 LYS A CA 1
ATOM 1667 C C . LYS A 1 199 ? -17.737 5.408 20.692 1.00 93.88 199 LYS A C 1
ATOM 1669 O O . LYS A 1 199 ? -18.435 5.193 21.673 1.00 93.88 199 LYS A O 1
ATOM 1674 N N . ALA A 1 200 ? -16.432 5.133 20.699 1.00 93.81 200 ALA A N 1
ATOM 1675 C CA . ALA A 1 200 ? -15.741 4.604 21.876 1.00 93.81 200 ALA A CA 1
ATOM 1676 C C . ALA A 1 200 ? -15.596 5.631 23.014 1.00 93.81 200 ALA A C 1
ATOM 1678 O O . ALA A 1 200 ? -15.448 5.235 24.169 1.00 93.81 200 ALA A O 1
ATOM 1679 N N . ARG A 1 201 ? -15.617 6.935 22.707 1.00 94.81 201 ARG A N 1
ATOM 1680 C CA . ARG A 1 201 ? -15.611 8.009 23.711 1.00 94.81 201 ARG A CA 1
ATOM 1681 C C . ARG A 1 201 ? -16.982 8.216 24.342 1.00 94.81 201 ARG A C 1
ATOM 1683 O O . ARG A 1 201 ? -17.028 8.480 25.529 1.00 94.81 201 ARG A O 1
ATOM 1690 N N . GLU A 1 202 ? -18.062 8.058 23.579 1.00 91.75 202 GLU A N 1
ATOM 1691 C CA . GLU A 1 202 ? -19.445 8.165 24.080 1.00 91.75 202 GLU A CA 1
ATOM 1692 C C . GLU A 1 202 ? -19.827 7.044 25.062 1.00 91.75 202 GLU A C 1
ATOM 1694 O O . GLU A 1 202 ? -20.768 7.191 25.834 1.00 91.75 202 GLU A O 1
ATOM 1699 N N . LEU A 1 203 ? -19.113 5.915 25.024 1.00 86.69 203 LEU A N 1
ATOM 1700 C CA . LEU A 1 203 ? -19.334 4.766 25.910 1.00 86.69 203 LEU A CA 1
ATOM 1701 C C . LEU A 1 203 ? -18.574 4.857 27.248 1.00 86.69 203 LEU A C 1
ATOM 1703 O O . LEU A 1 203 ? -18.687 3.934 28.056 1.00 86.69 203 LEU A O 1
ATOM 1707 N N . LYS A 1 204 ? -17.767 5.904 27.456 1.00 66.12 204 LYS A N 1
ATOM 1708 C CA . LYS A 1 204 ? -17.029 6.169 28.700 1.00 66.12 204 LYS A CA 1
ATOM 1709 C C . LYS A 1 204 ? -17.715 7.258 29.507 1.00 66.12 204 LYS A C 1
ATOM 1711 O O . LYS A 1 204 ? -17.710 7.111 30.746 1.00 66.12 204 LYS A O 1
#

Organism: NCBI:txid206665

pLDDT: mean 79.47, std 18.41, range [35.0, 98.31]

Sequence (204 aa):
MYVKDALYLNLKQFNQLFLTTHQESLDFIQTLFDLTPNGYYGQNPKKSRAVHNMLKLLYFFTSILILLINPKLCLATQVHSHPEGLYVHQLAHFFFILSMVTLIYWLKKRNLYREKGWRYLKYSALCFIIWNIDAILAHYLENQNFFIIKNAGSLEAVLVSLPGYELHTLIFYFAKMDHIFCVPGILFLYFALRCFIDKARELK